Protein AF-A0A3D3RCK6-F1 (afdb_monomer_lite)

pLDDT: mean 90.19, std 11.93, range [51.12, 98.75]

Organism: NCBI:txid122

Secondary structure (DSSP, 8-state):
-EEEEEES-EEEE----TT--S--EEEEEEESSS-EEEEEES-EEEESS-EEEEEEEEEEE--SS-EEEEEES-EES-SS-S--EEEEEEEEE-S-S-EEEEEES-EE-SSSEEEEEEE-TT-EEEEEEES-EEPP-TT--EEEEEEE-STT-EEEEEEES-B--S-EEEEE-TT-EEEETTGGGTTGGGTT--EEEESSEEE--

Radius of gyration: 16.05 Å; chains: 1; bounding box: 37×34×50 Å

Sequence (205 aa):
MAQTTITDNIILNDDDSIAGSAIFNGIHVSYLNGSANTTLSNNQIASNDHATNGRGIWLDYQTSGATTTTVNNNILSDYTDSNVFYYGLIAEINQGTNHDFFITSNRIGPNLFNVRVDVKNGAAANMRVTQNIFTDNAGTSGDLLIYSENAGSDLTMSIFGNTAHKPFDFTTNSGGIIRIQDLSDLSANNNGVTVNTTGNVVNAP

Structure (mmCIF, N/CA/C/O backbone):
data_AF-A0A3D3RCK6-F1
#
_entry.id   AF-A0A3D3RCK6-F1
#
loop_
_atom_site.group_PDB
_atom_site.id
_atom_site.type_symbol
_atom_site.label_atom_id
_atom_site.label_alt_id
_atom_site.label_comp_id
_atom_site.label_asym_id
_atom_site.label_entity_id
_atom_site.label_seq_id
_atom_site.pdbx_PDB_ins_code
_atom_site.Cartn_x
_atom_site.Cartn_y
_atom_site.Cartn_z
_atom_site.occupancy
_atom_site.B_iso_or_equiv
_atom_site.auth_seq_id
_atom_site.auth_comp_id
_atom_site.auth_asym_id
_atom_site.auth_atom_id
_atom_site.pdbx_PDB_model_num
ATOM 1 N N . MET A 1 1 ? -16.516 -16.841 5.127 1.00 81.69 1 MET A N 1
ATOM 2 C CA . MET A 1 1 ? -15.262 -16.077 5.002 1.00 81.69 1 MET A CA 1
ATOM 3 C C . MET A 1 1 ? -14.738 -16.332 3.606 1.00 81.69 1 MET A C 1
ATOM 5 O O . MET A 1 1 ? -14.590 -17.497 3.257 1.00 81.69 1 MET A O 1
ATOM 9 N N . ALA A 1 2 ? -14.601 -15.287 2.793 1.00 91.06 2 ALA A N 1
ATOM 10 C CA . ALA A 1 2 ? -14.108 -15.414 1.425 1.00 91.06 2 ALA A CA 1
ATOM 11 C C . ALA A 1 2 ? -12.592 -15.656 1.421 1.00 91.06 2 ALA A C 1
ATOM 13 O O . ALA A 1 2 ? -11.895 -15.244 2.349 1.00 91.06 2 ALA A O 1
ATOM 14 N N . GLN A 1 3 ? -12.092 -16.325 0.386 1.00 95.31 3 GLN A N 1
ATOM 15 C CA . GLN A 1 3 ? -10.665 -16.546 0.195 1.00 95.31 3 GLN A CA 1
ATOM 16 C C . GLN A 1 3 ? -10.296 -16.241 -1.253 1.00 95.31 3 GLN A C 1
ATOM 18 O O . GLN A 1 3 ? -10.875 -16.816 -2.172 1.00 95.31 3 GLN A O 1
ATOM 23 N N . THR A 1 4 ? -9.320 -15.357 -1.428 1.00 95.38 4 THR A N 1
ATOM 24 C CA . THR A 1 4 ? -8.780 -14.957 -2.726 1.00 95.38 4 THR A CA 1
ATOM 25 C C . THR A 1 4 ? -7.291 -15.269 -2.745 1.00 95.38 4 THR A C 1
ATOM 27 O O . THR A 1 4 ? -6.548 -14.831 -1.866 1.00 95.38 4 THR A O 1
ATOM 30 N N . THR A 1 5 ? -6.837 -16.021 -3.743 1.00 97.31 5 THR A N 1
ATOM 31 C CA . THR A 1 5 ? -5.422 -16.360 -3.917 1.00 97.31 5 THR A CA 1
ATOM 32 C C . THR A 1 5 ? -5.045 -16.179 -5.379 1.00 97.31 5 THR A C 1
ATOM 34 O O . THR A 1 5 ? -5.658 -16.791 -6.249 1.00 97.31 5 THR A O 1
ATOM 37 N N . ILE A 1 6 ? -4.057 -15.323 -5.638 1.00 96.69 6 ILE A N 1
ATOM 38 C CA . ILE A 1 6 ? -3.507 -15.070 -6.972 1.00 96.69 6 ILE A CA 1
ATOM 39 C C . ILE A 1 6 ? -1.996 -15.222 -6.855 1.00 96.69 6 ILE A C 1
ATOM 41 O O . ILE A 1 6 ? -1.341 -14.399 -6.204 1.00 96.69 6 ILE A O 1
ATOM 45 N N . THR A 1 7 ? -1.449 -16.293 -7.430 1.00 97.00 7 THR A N 1
ATOM 46 C CA . THR A 1 7 ? -0.016 -16.578 -7.337 1.00 97.00 7 THR A CA 1
ATOM 47 C C . THR A 1 7 ? 0.598 -17.030 -8.644 1.00 97.00 7 THR A C 1
ATOM 49 O O . THR A 1 7 ? -0.078 -17.644 -9.468 1.00 97.00 7 THR A O 1
ATOM 52 N N . ASP A 1 8 ? 1.886 -16.725 -8.800 1.00 95.56 8 ASP A N 1
ATOM 53 C CA . ASP A 1 8 ? 2.738 -17.231 -9.881 1.00 95.56 8 ASP A CA 1
ATOM 54 C C . ASP A 1 8 ? 2.263 -16.816 -11.289 1.00 95.56 8 ASP A C 1
ATOM 56 O O . ASP A 1 8 ? 2.425 -17.553 -12.262 1.00 95.56 8 ASP A O 1
ATOM 60 N N . ASN A 1 9 ? 1.669 -15.621 -11.405 1.00 93.62 9 ASN A N 1
ATOM 61 C CA . ASN A 1 9 ? 1.201 -15.068 -12.678 1.00 93.62 9 ASN A CA 1
ATOM 62 C C . ASN A 1 9 ? 2.170 -14.035 -13.253 1.00 93.62 9 ASN A C 1
ATOM 64 O O . ASN A 1 9 ? 2.850 -13.319 -12.519 1.00 93.62 9 ASN A O 1
ATOM 68 N N . ILE A 1 10 ? 2.135 -13.889 -14.577 1.00 90.06 10 ILE A N 1
ATOM 69 C CA . ILE A 1 10 ? 2.674 -12.734 -15.295 1.00 90.06 10 ILE A CA 1
ATOM 70 C C . ILE A 1 10 ? 1.478 -11.982 -15.889 1.00 90.06 10 ILE A C 1
ATOM 72 O O . ILE A 1 10 ? 0.745 -12.533 -16.708 1.00 90.06 10 ILE A O 1
ATOM 76 N N . ILE A 1 11 ? 1.257 -10.747 -15.443 1.00 87.88 11 ILE A N 1
ATOM 77 C CA . ILE A 1 11 ? 0.160 -9.872 -15.863 1.00 87.88 11 ILE A CA 1
ATOM 78 C C . ILE A 1 11 ? 0.790 -8.671 -16.560 1.00 87.88 11 ILE A C 1
ATOM 80 O O . ILE A 1 11 ? 1.450 -7.856 -15.915 1.00 87.88 11 ILE A O 1
ATOM 84 N N . LEU A 1 12 ? 0.604 -8.586 -17.875 1.00 82.38 12 LEU A N 1
ATOM 85 C CA . LEU A 1 12 ? 1.181 -7.536 -18.707 1.00 82.38 12 LEU A CA 1
ATOM 86 C C . LEU A 1 12 ? 0.067 -6.709 -19.329 1.00 82.38 12 LEU A C 1
ATOM 88 O O . LEU A 1 12 ? -0.848 -7.262 -19.939 1.00 82.38 12 LEU A O 1
ATOM 92 N N . ASN A 1 13 ? 0.173 -5.395 -19.183 1.00 74.25 13 ASN A N 1
ATOM 93 C CA . ASN A 1 13 ? -0.470 -4.473 -20.101 1.00 74.25 13 ASN A CA 1
ATOM 94 C C . ASN A 1 13 ? 0.507 -4.209 -21.245 1.00 74.25 13 ASN A C 1
ATOM 96 O O . ASN A 1 13 ? 1.564 -3.629 -21.002 1.00 74.25 13 ASN A O 1
ATOM 100 N N . ASP A 1 14 ? 0.158 -4.710 -22.428 1.00 66.56 14 ASP A N 1
ATOM 101 C CA . ASP A 1 14 ? 0.911 -4.590 -23.678 1.00 66.56 14 ASP A CA 1
ATOM 102 C C . ASP A 1 14 ? 0.033 -3.860 -24.697 1.00 66.56 14 ASP A C 1
ATOM 104 O O . ASP A 1 14 ? -0.644 -4.483 -25.516 1.00 66.56 14 ASP A O 1
ATOM 108 N N . ASP A 1 15 ? -0.074 -2.540 -24.539 1.00 60.62 15 ASP A N 1
ATOM 109 C CA . ASP A 1 15 ? -0.787 -1.682 -25.483 1.00 60.62 15 ASP A CA 1
ATOM 110 C C . ASP A 1 15 ? 0.262 -0.885 -26.271 1.00 60.62 15 ASP A C 1
ATOM 112 O O . ASP A 1 15 ? 0.904 0.015 -25.740 1.00 60.62 15 ASP A O 1
ATOM 116 N N . ASP A 1 16 ? 0.440 -1.208 -27.556 1.00 55.56 16 ASP A N 1
ATOM 117 C CA . ASP A 1 16 ? 1.376 -0.554 -28.496 1.00 55.56 16 ASP A CA 1
ATOM 118 C C . ASP A 1 16 ? 1.052 0.944 -28.757 1.00 55.56 16 ASP A C 1
ATOM 120 O O . ASP A 1 16 ? 1.592 1.591 -29.665 1.00 55.56 16 ASP A O 1
ATOM 124 N N . SER A 1 17 ? 0.115 1.520 -28.003 1.00 53.84 17 SER A N 1
ATOM 125 C CA . SER A 1 17 ? -0.367 2.885 -28.138 1.00 53.84 17 SER A CA 1
ATOM 126 C C . SER A 1 17 ? 0.511 3.878 -27.371 1.00 53.84 17 SER A C 1
ATOM 128 O O . SER A 1 17 ? 0.380 4.076 -26.171 1.00 53.84 17 SER A O 1
ATOM 130 N N . ILE A 1 18 ? 1.295 4.664 -28.114 1.00 51.12 18 ILE A N 1
ATOM 131 C CA . ILE A 1 18 ? 2.079 5.824 -27.627 1.00 51.12 18 ILE A CA 1
ATOM 132 C C . ILE A 1 18 ? 1.206 6.851 -26.856 1.00 51.12 18 ILE A C 1
ATOM 134 O O . ILE A 1 18 ? 1.721 7.722 -26.153 1.00 51.12 18 ILE A O 1
ATOM 138 N N . ALA A 1 19 ? -0.124 6.781 -26.992 1.00 54.59 19 ALA A N 1
ATOM 139 C CA . ALA A 1 19 ? -1.062 7.685 -26.333 1.00 54.59 19 ALA A CA 1
ATOM 140 C C . ALA A 1 19 ? -1.380 7.321 -24.868 1.00 54.59 19 ALA A C 1
ATOM 142 O O . ALA A 1 19 ? -2.018 8.138 -24.203 1.00 54.59 19 ALA A O 1
ATOM 143 N N . GLY A 1 20 ? -0.932 6.164 -24.362 1.00 55.47 20 GLY A N 1
ATOM 144 C CA . GLY A 1 20 ? -1.250 5.698 -23.013 1.00 55.47 20 GLY A CA 1
ATOM 145 C C . GLY A 1 20 ? -2.674 5.150 -22.901 1.00 55.47 20 GLY A C 1
ATOM 146 O O . GLY A 1 20 ? -3.655 5.834 -23.209 1.00 55.47 20 GLY A O 1
ATOM 147 N N . SER A 1 21 ? -2.826 3.918 -22.428 1.00 55.81 21 SER A N 1
ATOM 148 C CA . SER A 1 21 ? -4.119 3.374 -22.012 1.00 55.81 21 SER A CA 1
ATOM 149 C C . SER A 1 21 ? -4.623 4.118 -20.767 1.00 55.81 21 SER A C 1
ATOM 151 O O . SER A 1 21 ? -3.940 4.270 -19.753 1.00 55.81 21 SER A O 1
ATOM 153 N N . ALA A 1 22 ? -5.853 4.638 -20.846 1.00 59.16 22 ALA A N 1
ATOM 154 C CA . ALA A 1 22 ? -6.350 5.647 -19.909 1.00 59.16 22 ALA A CA 1
ATOM 155 C C . ALA A 1 22 ? -6.368 5.196 -18.434 1.00 59.16 22 ALA A C 1
ATOM 157 O O . ALA A 1 22 ? -6.207 6.046 -17.556 1.00 59.16 22 ALA A O 1
ATOM 158 N N . ILE A 1 23 ? -6.571 3.898 -18.149 1.00 70.75 23 ILE A N 1
ATOM 159 C CA . ILE A 1 23 ? -6.558 3.295 -16.802 1.00 70.75 23 ILE A CA 1
ATOM 160 C C . ILE A 1 23 ? -6.292 1.777 -16.922 1.00 70.75 23 ILE A C 1
ATOM 162 O O . ILE A 1 23 ? -7.178 1.043 -17.355 1.00 70.75 23 ILE A O 1
ATOM 166 N N . PHE A 1 24 ? -5.130 1.286 -16.476 1.00 79.31 24 PHE A N 1
ATOM 167 C CA . PHE A 1 24 ? -4.854 -0.153 -16.312 1.00 79.31 24 PHE A CA 1
ATOM 168 C C . PHE A 1 24 ? -4.758 -0.519 -14.826 1.00 79.31 24 PHE A C 1
ATOM 170 O O . PHE A 1 24 ? -4.024 0.123 -14.080 1.00 79.31 24 PHE A O 1
ATOM 177 N N . ASN A 1 25 ? -5.493 -1.546 -14.389 1.00 84.00 25 ASN A N 1
ATOM 178 C CA . ASN A 1 25 ? -5.378 -2.106 -13.041 1.00 84.00 25 ASN A CA 1
ATOM 179 C C . ASN A 1 25 ? -4.975 -3.580 -13.154 1.00 84.00 25 ASN A C 1
ATOM 181 O O . ASN A 1 25 ? -5.789 -4.385 -13.604 1.00 84.00 25 ASN A O 1
ATOM 185 N N . GLY A 1 26 ? -3.753 -3.933 -12.746 1.00 88.56 26 GLY A N 1
ATOM 186 C CA . GLY A 1 26 ? -3.238 -5.298 -12.895 1.00 88.56 26 GLY A CA 1
ATOM 187 C C . GLY A 1 26 ? -4.042 -6.321 -12.094 1.00 88.56 26 GLY A C 1
ATOM 188 O O . GLY A 1 26 ? -4.569 -7.283 -12.648 1.00 88.56 26 GLY A O 1
ATOM 189 N N . ILE A 1 27 ? -4.190 -6.087 -10.790 1.00 93.69 27 ILE A N 1
ATOM 190 C CA . ILE A 1 27 ? -5.090 -6.849 -9.918 1.00 93.69 27 ILE A CA 1
ATOM 191 C C . ILE A 1 27 ? -5.971 -5.874 -9.144 1.00 93.69 27 ILE A C 1
ATOM 193 O O . ILE A 1 27 ? -5.460 -4.992 -8.461 1.00 93.69 27 ILE A O 1
ATOM 197 N N . HIS A 1 28 ? -7.287 -6.079 -9.188 1.00 95.12 28 HIS A N 1
ATOM 198 C CA . HIS A 1 28 ? -8.245 -5.364 -8.347 1.00 95.12 28 HIS A CA 1
ATOM 199 C C . HIS A 1 28 ? -9.002 -6.354 -7.454 1.00 95.12 28 HIS A C 1
ATOM 201 O O . HIS A 1 28 ? -9.698 -7.240 -7.950 1.00 95.12 28 HIS A O 1
ATOM 207 N N . VAL A 1 29 ? -8.864 -6.199 -6.136 1.00 94.88 29 VAL A N 1
ATOM 208 C CA . VAL A 1 29 ? -9.610 -6.964 -5.130 1.00 94.88 29 VAL A CA 1
ATOM 209 C C . VAL A 1 29 ? -10.535 -6.010 -4.388 1.00 94.88 29 VAL A C 1
ATOM 211 O O . VAL A 1 29 ? -10.064 -5.081 -3.736 1.00 94.88 29 VAL A O 1
ATOM 214 N N . SER A 1 30 ? -11.840 -6.271 -4.457 1.00 95.38 30 SER A N 1
ATOM 215 C CA . SER A 1 30 ? -12.859 -5.473 -3.775 1.00 95.38 30 SER A CA 1
ATOM 216 C C . SER A 1 30 ? -13.705 -6.341 -2.848 1.00 95.38 30 SER A C 1
ATOM 218 O O . SER A 1 30 ? -14.170 -7.417 -3.237 1.00 95.38 30 SER A O 1
ATOM 220 N N . TYR A 1 31 ? -13.913 -5.864 -1.620 1.00 93.50 31 TYR A N 1
ATOM 221 C CA . TYR A 1 31 ? -14.797 -6.500 -0.644 1.00 93.50 31 TYR A CA 1
ATOM 222 C C . TYR A 1 31 ? -15.875 -5.523 -0.188 1.00 93.50 31 TYR A C 1
ATOM 224 O O . TYR A 1 31 ? -15.594 -4.555 0.514 1.00 93.50 31 TYR A O 1
ATOM 232 N N . LEU A 1 32 ? -17.124 -5.827 -0.548 1.00 92.50 32 LEU A N 1
ATOM 233 C CA . LEU A 1 32 ? -18.299 -5.011 -0.216 1.00 92.50 32 LEU A CA 1
ATOM 234 C C . LEU A 1 32 ? -19.030 -5.489 1.048 1.00 92.50 32 LEU A C 1
ATOM 236 O O . LEU A 1 32 ? -19.864 -4.775 1.595 1.00 92.50 32 LEU A O 1
ATOM 240 N N . ASN A 1 33 ? -18.781 -6.725 1.495 1.00 89.19 33 ASN A N 1
ATOM 241 C CA . ASN A 1 33 ? -19.323 -7.267 2.739 1.00 89.19 33 ASN A CA 1
ATOM 242 C C . ASN A 1 33 ? -18.526 -8.486 3.233 1.00 89.19 33 ASN A C 1
ATOM 244 O O . ASN A 1 33 ? -17.766 -9.108 2.491 1.00 89.19 33 ASN A O 1
ATOM 248 N N . GLY A 1 34 ? -18.747 -8.841 4.502 1.00 92.38 34 GLY A N 1
ATOM 249 C CA . GLY A 1 34 ? -18.209 -10.053 5.113 1.00 92.38 34 GLY A CA 1
ATOM 250 C C . GLY A 1 34 ? -16.699 -10.026 5.370 1.00 92.38 34 GLY A C 1
ATOM 251 O O . GLY A 1 34 ? -16.001 -9.060 5.072 1.00 92.38 34 GLY A O 1
ATOM 252 N N . SER A 1 35 ? -16.211 -11.103 5.986 1.00 97.19 35 SER A N 1
ATOM 253 C CA . SER A 1 35 ? -14.787 -11.312 6.270 1.00 97.19 35 SER A CA 1
ATOM 254 C C . SER A 1 35 ? -14.086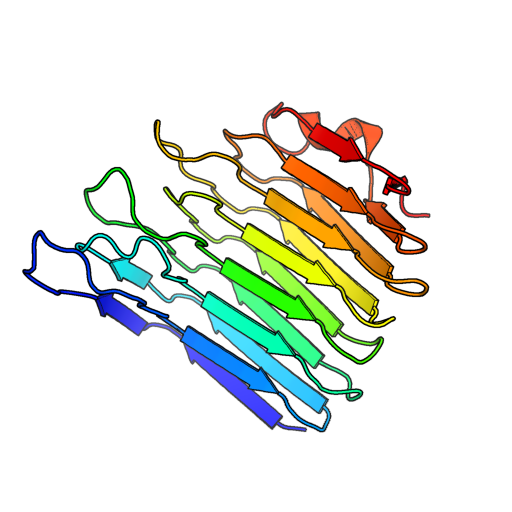 -12.033 5.122 1.00 97.19 35 SER A C 1
ATOM 256 O O . SER A 1 35 ? -14.673 -12.954 4.532 1.00 97.19 35 SER A O 1
ATOM 258 N N . ALA A 1 36 ? -12.823 -11.694 4.863 1.00 96.81 36 ALA A N 1
ATOM 259 C CA . ALA A 1 36 ? -12.070 -12.255 3.746 1.00 96.81 36 ALA A CA 1
ATOM 260 C C . ALA A 1 36 ? -10.558 -12.361 3.991 1.00 96.81 36 ALA A C 1
ATOM 262 O O . ALA A 1 36 ? -9.963 -11.510 4.644 1.00 96.81 36 ALA A O 1
ATOM 263 N N . ASN A 1 37 ? -9.934 -13.372 3.389 1.00 98.00 37 ASN A N 1
ATOM 264 C CA . ASN A 1 37 ? -8.482 -13.514 3.337 1.00 98.00 37 ASN A CA 1
ATOM 265 C C . ASN A 1 37 ? -7.994 -13.390 1.892 1.00 98.00 37 ASN A C 1
ATOM 267 O O . ASN A 1 37 ? -8.494 -14.088 1.009 1.00 98.00 37 ASN A O 1
ATOM 271 N N . THR A 1 38 ? -6.994 -12.544 1.664 1.00 98.38 38 THR A N 1
ATOM 272 C CA . THR A 1 38 ? -6.386 -12.310 0.351 1.00 98.38 38 THR A CA 1
ATOM 273 C C . THR A 1 38 ? -4.901 -12.647 0.390 1.00 98.38 38 THR A C 1
ATOM 275 O O . THR A 1 38 ? -4.170 -12.152 1.246 1.00 98.38 38 THR A O 1
ATOM 278 N N . THR A 1 39 ? -4.428 -13.430 -0.575 1.00 98.62 39 THR A N 1
ATOM 279 C CA . THR A 1 39 ? -2.999 -13.685 -0.792 1.00 98.62 39 THR A CA 1
ATOM 280 C C . THR A 1 39 ? -2.636 -13.390 -2.240 1.00 98.62 39 THR A C 1
ATOM 282 O O . THR A 1 39 ? -3.141 -14.039 -3.153 1.00 98.62 39 THR A O 1
ATOM 285 N N . LEU A 1 40 ? -1.751 -12.418 -2.437 1.00 98.50 40 LEU A N 1
ATOM 286 C CA . LEU A 1 40 ? -1.159 -12.060 -3.720 1.00 98.50 40 LEU A CA 1
ATOM 287 C C . LEU A 1 40 ? 0.343 -12.317 -3.610 1.00 98.50 40 LEU A C 1
ATOM 289 O O . LEU A 1 40 ? 1.038 -11.584 -2.901 1.00 98.50 40 LEU A O 1
ATOM 293 N N . SER A 1 41 ? 0.857 -13.362 -4.255 1.00 98.44 41 SER A N 1
ATOM 294 C CA . SER A 1 41 ? 2.285 -13.673 -4.138 1.00 98.44 41 SER A CA 1
ATOM 295 C C . SER A 1 41 ? 2.938 -14.214 -5.389 1.00 98.44 41 SER A C 1
ATOM 297 O O . SER A 1 41 ? 2.311 -14.947 -6.139 1.00 98.44 41 SER A O 1
ATOM 299 N N . ASN A 1 42 ? 4.225 -13.919 -5.572 1.00 97.50 42 ASN A N 1
ATOM 300 C CA . ASN A 1 42 ? 5.010 -14.378 -6.724 1.00 97.50 42 ASN A CA 1
ATOM 301 C C . ASN A 1 42 ? 4.437 -13.939 -8.080 1.00 97.50 42 ASN A C 1
ATOM 303 O O . ASN A 1 42 ? 4.659 -14.610 -9.083 1.00 97.50 42 ASN A O 1
ATOM 307 N N . ASN A 1 43 ? 3.675 -12.846 -8.132 1.00 95.50 43 ASN A N 1
ATOM 308 C CA . ASN A 1 43 ? 3.192 -12.314 -9.401 1.00 95.50 43 ASN A CA 1
ATOM 309 C C . ASN A 1 43 ? 4.177 -11.284 -9.953 1.00 95.50 43 ASN A C 1
ATOM 311 O O . ASN A 1 43 ? 4.761 -10.501 -9.202 1.00 95.50 43 ASN A O 1
ATOM 315 N N . GLN A 1 44 ? 4.299 -11.238 -11.272 1.00 93.06 44 GLN A N 1
ATOM 316 C CA . GLN A 1 44 ? 4.910 -10.134 -11.995 1.00 93.06 44 GLN A CA 1
ATOM 317 C C . GLN A 1 44 ? 3.799 -9.341 -12.675 1.00 93.06 44 GLN A C 1
ATOM 319 O O . GLN A 1 44 ? 3.095 -9.870 -13.530 1.00 93.06 44 GLN A O 1
ATOM 324 N N . ILE A 1 45 ? 3.637 -8.084 -12.285 1.00 89.94 45 ILE A N 1
ATOM 325 C CA . ILE A 1 45 ? 2.663 -7.159 -12.854 1.00 89.94 45 ILE A CA 1
ATOM 326 C C . ILE A 1 45 ? 3.447 -6.014 -13.468 1.00 89.94 45 ILE A C 1
ATOM 328 O O . ILE A 1 45 ? 4.140 -5.286 -12.754 1.00 89.94 45 ILE A O 1
ATOM 332 N N . ALA A 1 46 ? 3.337 -5.879 -14.783 1.00 83.25 46 ALA A N 1
ATOM 333 C CA . ALA A 1 46 ? 4.045 -4.855 -15.524 1.00 83.25 46 ALA A CA 1
ATOM 334 C C . ALA A 1 46 ? 3.161 -4.203 -16.582 1.00 83.25 46 ALA A C 1
ATOM 336 O O . ALA A 1 46 ? 2.185 -4.782 -17.057 1.00 83.25 46 ALA A O 1
ATOM 337 N N . SER A 1 47 ? 3.528 -2.981 -16.934 1.00 75.12 47 SER A N 1
ATOM 338 C CA . SER A 1 47 ? 3.017 -2.256 -18.091 1.00 75.12 47 SER A CA 1
ATOM 339 C C . SER A 1 47 ? 4.233 -1.851 -18.911 1.00 75.12 47 SER A C 1
ATOM 341 O O . SER A 1 47 ? 5.221 -1.430 -18.315 1.00 75.12 47 SER A O 1
ATOM 343 N N . ASN A 1 48 ? 4.187 -2.019 -20.230 1.00 67.12 48 ASN A N 1
ATOM 344 C CA . ASN A 1 48 ? 5.129 -1.378 -21.162 1.00 67.12 48 ASN A CA 1
ATOM 345 C C . ASN A 1 48 ? 4.504 -0.139 -21.843 1.00 67.12 48 ASN A C 1
ATOM 347 O O . ASN A 1 48 ? 5.132 0.485 -22.693 1.00 67.12 48 ASN A O 1
ATOM 351 N N . ASP A 1 49 ? 3.267 0.185 -21.461 1.00 62.69 49 ASP A N 1
ATOM 352 C CA . ASP A 1 49 ? 2.494 1.345 -21.880 1.00 62.69 49 ASP A CA 1
ATOM 353 C C . ASP A 1 49 ? 2.350 2.342 -20.714 1.00 62.69 49 ASP A C 1
ATOM 355 O O . ASP A 1 49 ? 2.322 1.949 -19.539 1.00 62.69 49 ASP A O 1
ATOM 359 N N . HIS A 1 50 ? 2.221 3.632 -21.031 1.00 67.06 50 HIS A N 1
ATOM 360 C CA . HIS A 1 50 ? 2.031 4.723 -20.077 1.00 67.06 50 HIS A CA 1
ATOM 361 C C . HIS A 1 50 ? 0.675 4.617 -19.358 1.00 67.06 50 HIS A C 1
ATOM 363 O O . HIS A 1 50 ? -0.277 5.339 -19.674 1.00 67.06 50 HIS A O 1
ATOM 369 N N . ALA A 1 51 ? 0.588 3.799 -18.307 1.00 66.81 51 ALA A N 1
ATOM 370 C CA . ALA A 1 51 ? -0.588 3.729 -17.444 1.00 66.81 51 ALA A CA 1
ATOM 371 C C . ALA A 1 51 ? -0.591 4.899 -16.441 1.00 66.81 51 ALA A C 1
ATOM 373 O O . ALA A 1 51 ? -0.493 4.726 -15.223 1.00 66.81 51 ALA A O 1
ATOM 374 N N . THR A 1 52 ? -0.728 6.124 -16.957 1.00 67.50 52 THR A N 1
ATOM 375 C CA . THR A 1 52 ? -0.614 7.381 -16.191 1.00 67.50 52 THR A CA 1
ATOM 376 C C . THR A 1 52 ? -1.612 7.495 -15.041 1.00 67.50 52 THR A C 1
ATOM 378 O O . THR A 1 52 ? -1.341 8.227 -14.102 1.00 67.50 52 THR A O 1
ATOM 381 N N . ASN A 1 53 ? -2.726 6.754 -15.069 1.00 77.38 53 ASN A N 1
ATOM 382 C CA . ASN A 1 53 ? -3.674 6.620 -13.949 1.00 77.38 53 ASN A CA 1
ATOM 383 C C . ASN A 1 53 ? -3.828 5.168 -13.455 1.00 77.38 53 ASN A C 1
ATOM 385 O O . ASN A 1 53 ? -4.790 4.842 -12.747 1.00 77.38 53 ASN A O 1
ATOM 389 N N . GLY A 1 54 ? -2.926 4.284 -13.879 1.00 82.62 54 GLY A N 1
ATOM 390 C CA . GLY A 1 54 ? -2.977 2.857 -13.603 1.00 82.62 54 GLY A CA 1
ATOM 391 C C . GLY A 1 54 ? -2.488 2.475 -12.210 1.00 82.62 54 GLY A C 1
ATOM 392 O O . GLY A 1 54 ? -1.810 3.249 -11.526 1.00 82.62 54 GLY A O 1
ATOM 393 N N . ARG A 1 55 ? -2.842 1.252 -11.806 1.00 89.75 55 ARG A N 1
ATOM 394 C CA . ARG A 1 55 ? -2.459 0.615 -10.543 1.00 89.75 55 ARG A CA 1
ATOM 395 C C . ARG A 1 55 ? -1.910 -0.784 -10.812 1.00 89.75 55 ARG A C 1
ATOM 397 O O . ARG A 1 55 ? -2.562 -1.568 -11.497 1.00 89.75 55 ARG A O 1
ATOM 404 N N . GLY A 1 56 ? -0.772 -1.144 -10.226 1.00 91.38 56 GLY A N 1
ATOM 405 C CA . GLY A 1 56 ? -0.318 -2.539 -10.263 1.00 91.38 56 GLY A CA 1
ATOM 406 C C . GLY A 1 56 ? -1.287 -3.435 -9.482 1.00 91.38 56 GLY A C 1
ATOM 407 O O . GLY A 1 56 ? -1.891 -4.358 -10.029 1.00 91.38 56 GLY A O 1
ATOM 408 N N . ILE A 1 57 ? -1.499 -3.098 -8.209 1.00 95.50 57 ILE A N 1
ATOM 409 C CA . ILE A 1 57 ? -2.491 -3.728 -7.329 1.00 95.50 57 ILE A CA 1
ATOM 410 C C . ILE A 1 57 ? -3.408 -2.659 -6.731 1.00 95.50 57 ILE A C 1
ATOM 412 O O . ILE A 1 57 ? -2.932 -1.653 -6.209 1.00 95.50 57 ILE A O 1
ATOM 416 N N . TRP A 1 58 ? -4.716 -2.912 -6.744 1.00 96.44 58 TRP A N 1
ATOM 417 C CA . TRP A 1 58 ? -5.737 -2.115 -6.070 1.00 96.44 58 TRP A CA 1
ATOM 418 C C . TRP A 1 58 ? -6.537 -2.979 -5.091 1.00 96.44 58 TRP A C 1
ATOM 420 O O . TRP A 1 58 ? -7.150 -3.974 -5.480 1.00 96.44 58 TRP A O 1
ATOM 430 N N . LEU A 1 59 ? -6.523 -2.597 -3.817 1.00 97.25 59 LEU A N 1
ATOM 431 C CA . LEU A 1 59 ? -7.321 -3.193 -2.749 1.00 97.25 59 LEU A CA 1
ATOM 432 C C . LEU A 1 59 ? -8.386 -2.169 -2.318 1.00 97.25 59 LEU A C 1
ATOM 434 O O . LEU A 1 59 ? -8.018 -1.135 -1.772 1.00 97.25 59 LEU A O 1
ATOM 438 N N . ASP A 1 60 ? -9.673 -2.432 -2.567 1.00 96.38 60 ASP A N 1
ATOM 439 C CA . ASP A 1 60 ? -10.798 -1.532 -2.230 1.00 96.38 60 ASP A CA 1
ATOM 440 C C . ASP A 1 60 ? -11.745 -2.182 -1.212 1.00 96.38 60 ASP A C 1
ATOM 442 O O . ASP A 1 60 ? -12.531 -3.083 -1.533 1.00 96.38 60 ASP A O 1
ATOM 446 N N . TYR A 1 61 ? -11.623 -1.786 0.057 1.00 96.12 61 TYR A N 1
ATOM 447 C CA . TYR A 1 61 ? -12.303 -2.434 1.178 1.00 96.12 61 TYR A CA 1
ATOM 448 C C . TYR A 1 61 ? -13.441 -1.553 1.695 1.00 96.12 61 TYR A C 1
ATOM 450 O O . TYR A 1 61 ? -13.233 -0.552 2.382 1.00 96.12 61 TYR A O 1
ATOM 458 N N . GLN A 1 62 ? -14.668 -1.981 1.397 1.00 95.25 62 GLN A N 1
ATOM 459 C CA . GLN A 1 62 ? -15.932 -1.359 1.804 1.00 95.25 62 GLN A CA 1
ATOM 460 C C . GLN A 1 62 ? -16.725 -2.299 2.726 1.00 95.25 62 GLN A C 1
ATOM 462 O O . GLN A 1 62 ? -17.945 -2.408 2.635 1.00 95.25 62 GLN A O 1
ATOM 467 N N . THR A 1 63 ? -16.028 -3.041 3.588 1.00 94.75 63 THR A N 1
ATOM 468 C CA . THR A 1 63 ? -16.619 -4.073 4.447 1.00 94.75 63 THR A CA 1
ATOM 469 C C . THR A 1 63 ? -16.329 -3.803 5.917 1.00 94.75 63 THR A C 1
ATOM 471 O O . THR A 1 63 ? -15.247 -3.360 6.274 1.00 94.75 63 THR A O 1
ATOM 474 N N . SER A 1 64 ? -17.281 -4.116 6.798 1.00 95.31 64 SER A N 1
ATOM 475 C CA . SER A 1 64 ? -17.059 -4.142 8.252 1.00 95.31 64 SER A CA 1
ATOM 476 C C . SER A 1 64 ? -16.530 -5.484 8.767 1.00 95.31 64 SER A C 1
ATOM 478 O O . SER A 1 64 ? -16.211 -5.608 9.951 1.00 95.31 64 SER A O 1
ATOM 480 N N . GLY A 1 65 ? -16.475 -6.505 7.908 1.00 96.19 65 GLY A N 1
ATOM 481 C CA . GLY A 1 65 ? -15.924 -7.805 8.263 1.00 96.19 65 GLY A CA 1
ATOM 482 C C . GLY A 1 65 ? -14.403 -7.768 8.376 1.00 96.19 65 GLY A C 1
ATOM 483 O O . GLY A 1 65 ? -13.735 -6.963 7.734 1.00 96.19 65 GLY A O 1
ATOM 484 N N . ALA A 1 66 ? -13.858 -8.671 9.190 1.00 97.12 66 ALA A N 1
ATOM 485 C CA . ALA A 1 66 ? -12.417 -8.784 9.371 1.00 97.12 66 ALA A CA 1
ATOM 486 C C . ALA A 1 66 ? -11.726 -9.230 8.075 1.00 97.12 66 ALA A C 1
ATOM 488 O O . ALA A 1 66 ? -12.172 -10.199 7.451 1.00 97.12 66 ALA A O 1
ATOM 489 N N . THR A 1 67 ? -10.630 -8.575 7.694 1.00 98.12 67 THR A N 1
ATOM 490 C CA . THR A 1 67 ? -9.850 -8.976 6.520 1.00 98.12 67 THR A CA 1
ATOM 491 C C . THR A 1 67 ? -8.374 -9.128 6.823 1.00 98.12 67 THR A C 1
ATOM 493 O O . THR A 1 67 ? -7.790 -8.267 7.474 1.00 98.12 67 THR A O 1
ATOM 496 N N . THR A 1 68 ? -7.746 -10.138 6.233 1.00 98.50 68 THR A N 1
ATOM 497 C CA . THR A 1 68 ? -6.289 -10.280 6.237 1.00 98.50 68 THR A CA 1
ATOM 498 C C . THR A 1 68 ? -5.771 -10.326 4.810 1.00 98.50 68 THR A C 1
ATOM 500 O O . THR A 1 68 ? -6.235 -11.124 3.998 1.00 98.50 68 THR A O 1
ATOM 503 N N . THR A 1 69 ? -4.795 -9.479 4.498 1.00 98.56 69 THR A N 1
ATOM 504 C CA . THR A 1 69 ? -4.222 -9.357 3.157 1.00 98.56 69 THR A CA 1
ATOM 505 C C . THR A 1 69 ? -2.722 -9.528 3.202 1.00 98.56 69 THR A C 1
ATOM 507 O O . THR A 1 69 ? -2.030 -8.785 3.890 1.00 98.56 69 THR A O 1
ATOM 510 N N . THR A 1 70 ? -2.205 -10.468 2.425 1.00 98.75 70 THR A N 1
ATOM 511 C CA . THR A 1 70 ? -0.770 -10.665 2.242 1.00 98.75 70 THR A CA 1
ATOM 512 C C . THR A 1 70 ? -0.408 -10.384 0.794 1.00 98.75 70 THR A C 1
ATOM 514 O O . THR A 1 70 ? -0.901 -11.056 -0.109 1.00 98.75 70 THR A O 1
ATOM 517 N N . VAL A 1 71 ? 0.468 -9.407 0.583 1.00 98.69 71 VAL A N 1
ATOM 518 C CA . VAL A 1 71 ? 1.094 -9.092 -0.700 1.00 98.69 71 VAL A CA 1
ATOM 519 C C . VAL A 1 71 ? 2.582 -9.361 -0.547 1.00 98.69 71 VAL A C 1
ATOM 521 O O . VAL A 1 71 ? 3.290 -8.580 0.091 1.00 98.69 71 VAL A O 1
ATOM 524 N N . ASN A 1 72 ? 3.049 -10.493 -1.071 1.00 98.50 72 ASN A N 1
ATOM 525 C CA . ASN A 1 72 ? 4.405 -10.963 -0.813 1.00 98.50 72 ASN A CA 1
ATOM 526 C C . ASN A 1 72 ? 5.151 -11.431 -2.061 1.00 98.50 72 ASN A C 1
ATOM 528 O O . ASN A 1 72 ? 4.622 -12.226 -2.827 1.00 98.50 72 ASN A O 1
ATOM 532 N N . ASN A 1 73 ? 6.416 -11.036 -2.204 1.00 98.00 73 ASN A N 1
ATOM 533 C CA . ASN A 1 73 ? 7.286 -11.509 -3.285 1.00 98.00 73 ASN A CA 1
ATOM 534 C C . ASN A 1 73 ? 6.732 -11.236 -4.697 1.00 98.00 73 ASN A C 1
ATOM 536 O O . ASN A 1 73 ? 6.896 -12.047 -5.602 1.00 98.00 73 ASN A O 1
ATOM 540 N N . ASN A 1 74 ? 6.036 -10.115 -4.888 1.00 97.00 74 ASN A N 1
ATOM 541 C CA . ASN A 1 74 ? 5.590 -9.672 -6.208 1.00 97.00 74 ASN A CA 1
ATOM 542 C C . ASN A 1 74 ? 6.588 -8.682 -6.818 1.00 97.00 74 ASN A C 1
ATOM 544 O O . ASN A 1 74 ? 7.308 -7.983 -6.102 1.00 97.00 74 ASN A O 1
ATOM 548 N N . ILE A 1 75 ? 6.577 -8.589 -8.143 1.00 93.44 75 ILE A N 1
ATOM 549 C CA . ILE A 1 75 ? 7.254 -7.550 -8.918 1.00 93.44 75 ILE A CA 1
ATOM 550 C C . ILE A 1 75 ? 6.166 -6.648 -9.504 1.00 93.44 75 ILE A C 1
ATOM 552 O O . ILE A 1 75 ? 5.354 -7.117 -10.294 1.00 93.44 75 ILE A O 1
ATOM 556 N N . LEU A 1 76 ? 6.129 -5.383 -9.088 1.00 91.31 76 LEU A N 1
ATOM 557 C CA . LEU A 1 76 ? 5.147 -4.375 -9.499 1.00 91.31 76 LEU A CA 1
ATOM 558 C C . LEU A 1 76 ? 5.895 -3.234 -10.191 1.00 91.31 76 LEU A C 1
ATOM 560 O O . LEU A 1 76 ? 6.228 -2.230 -9.555 1.00 91.31 76 LEU A O 1
ATOM 564 N N . SER A 1 77 ? 6.261 -3.436 -11.452 1.00 77.88 77 SER A N 1
ATOM 565 C CA . SER A 1 77 ? 7.251 -2.597 -12.133 1.00 77.88 77 SER A CA 1
ATOM 566 C C . SER A 1 77 ? 7.056 -2.557 -13.637 1.00 77.88 77 SER A C 1
ATOM 568 O O . SER A 1 77 ? 6.460 -3.457 -14.211 1.00 77.88 77 SER A O 1
ATOM 570 N N . ASP A 1 78 ? 7.683 -1.586 -14.289 1.00 65.44 78 ASP A N 1
ATOM 571 C CA . ASP A 1 78 ? 7.968 -1.661 -15.724 1.00 65.44 78 ASP A CA 1
ATOM 572 C C . ASP A 1 78 ? 9.185 -2.545 -15.962 1.00 65.44 78 ASP A C 1
ATOM 574 O O . ASP A 1 78 ? 10.015 -2.744 -15.067 1.00 65.44 78 ASP A O 1
ATOM 578 N N . TYR A 1 79 ? 9.321 -3.035 -17.185 1.00 54.00 79 TYR A N 1
ATOM 579 C CA . TYR A 1 79 ? 10.530 -3.686 -17.659 1.00 54.00 79 TYR A CA 1
ATOM 580 C C . TYR A 1 79 ? 11.521 -2.689 -18.300 1.00 54.00 79 TYR A C 1
ATOM 582 O O . TYR A 1 79 ? 12.698 -3.033 -18.424 1.00 54.00 79 TYR A O 1
ATOM 590 N N . THR A 1 80 ? 11.095 -1.468 -18.677 1.00 55.25 80 THR A N 1
ATOM 591 C CA . THR A 1 80 ? 11.909 -0.541 -19.493 1.00 55.25 80 THR A CA 1
ATOM 592 C C . THR A 1 80 ? 11.663 0.985 -19.380 1.00 55.25 80 THR A C 1
ATOM 594 O O . THR A 1 80 ? 12.552 1.710 -19.828 1.00 55.25 80 THR A O 1
ATOM 597 N N . ASP A 1 81 ? 10.561 1.512 -18.816 1.00 56.66 81 ASP A N 1
ATOM 598 C CA . ASP A 1 81 ? 10.228 2.964 -18.866 1.00 56.66 81 ASP A CA 1
ATOM 599 C C . ASP A 1 81 ? 10.274 3.732 -17.513 1.00 56.66 81 ASP A C 1
ATOM 601 O O . ASP A 1 81 ? 10.411 3.200 -16.408 1.00 56.66 81 ASP A O 1
ATOM 605 N N . SER A 1 82 ? 10.199 5.055 -17.641 1.00 53.47 82 SER A N 1
ATOM 606 C CA . SER A 1 82 ? 10.246 6.134 -16.668 1.00 53.47 82 SER A CA 1
ATOM 607 C C . SER A 1 82 ? 8.890 6.548 -16.061 1.00 53.47 82 SER A C 1
ATOM 609 O O . SER A 1 82 ? 8.897 7.263 -15.062 1.00 53.47 82 SER A O 1
ATOM 611 N N . ASN A 1 83 ? 7.735 6.115 -16.586 1.00 56.28 83 ASN A N 1
ATOM 612 C CA . ASN A 1 83 ? 6.413 6.445 -16.019 1.00 56.28 83 ASN A CA 1
ATOM 613 C C . ASN A 1 83 ? 5.414 5.294 -16.206 1.00 56.28 83 ASN A C 1
ATOM 615 O O . ASN A 1 83 ? 4.891 5.099 -17.297 1.00 56.28 83 ASN A O 1
ATOM 619 N N . VAL A 1 84 ? 5.130 4.555 -15.133 1.00 72.44 84 VAL A N 1
ATOM 620 C CA . VAL A 1 84 ? 4.691 3.154 -15.270 1.00 72.44 84 VAL A CA 1
ATOM 621 C C . VAL A 1 84 ? 3.314 2.907 -14.669 1.00 72.44 84 VAL A C 1
ATOM 623 O O . VAL A 1 84 ? 2.403 2.453 -15.346 1.00 72.44 84 VAL A O 1
ATOM 626 N N . PHE A 1 85 ? 3.128 3.253 -13.403 1.00 82.44 85 PHE A N 1
ATOM 627 C CA . PHE A 1 85 ? 1.822 3.323 -12.771 1.00 82.44 85 PHE A CA 1
ATOM 628 C C . PHE A 1 85 ? 1.732 4.628 -12.003 1.00 82.44 85 PHE A C 1
ATOM 630 O O . PHE A 1 85 ? 2.741 5.152 -11.514 1.00 82.44 85 PHE A O 1
ATOM 637 N N . TYR A 1 86 ? 0.508 5.112 -11.807 1.00 85.88 86 TYR A N 1
ATOM 638 C CA . TYR A 1 86 ? 0.297 6.120 -10.780 1.00 85.88 86 TYR A CA 1
ATOM 639 C C . TYR A 1 86 ? 0.616 5.504 -9.404 1.00 85.88 86 TYR A C 1
ATOM 641 O O . TYR A 1 86 ? 1.333 6.108 -8.606 1.00 85.88 86 TYR A O 1
ATOM 649 N N . TYR A 1 87 ? 0.145 4.274 -9.155 1.00 90.44 87 TYR A N 1
ATOM 650 C CA . TYR A 1 87 ? 0.440 3.516 -7.935 1.00 90.44 87 TYR A CA 1
ATOM 651 C C . TYR A 1 87 ? 0.926 2.101 -8.244 1.00 90.44 87 TYR A C 1
ATOM 653 O O . TYR A 1 87 ? 0.218 1.335 -8.894 1.00 90.44 87 TYR A O 1
ATOM 661 N N . GLY A 1 88 ? 2.078 1.694 -7.710 1.00 92.38 88 GLY A N 1
ATOM 662 C CA . GLY A 1 88 ? 2.471 0.279 -7.753 1.00 92.38 88 GLY A CA 1
ATOM 663 C C . GLY A 1 88 ? 1.470 -0.592 -6.991 1.00 92.38 88 GLY A C 1
ATOM 664 O O . GLY A 1 88 ? 0.945 -1.579 -7.508 1.00 92.38 88 GLY A O 1
ATOM 665 N N . LEU A 1 89 ? 1.139 -0.162 -5.776 1.00 96.31 89 LEU A N 1
ATOM 666 C CA . LEU A 1 89 ? 0.090 -0.730 -4.942 1.00 96.31 89 LEU A CA 1
ATOM 667 C C . LEU A 1 89 ? -0.724 0.390 -4.300 1.00 96.31 89 LEU A C 1
ATOM 669 O O . LEU A 1 89 ? -0.157 1.350 -3.785 1.00 96.31 89 LEU A O 1
ATOM 673 N N . ILE A 1 90 ? -2.044 0.240 -4.273 1.00 96.88 90 ILE A N 1
ATOM 674 C CA . ILE A 1 90 ? -2.932 1.089 -3.482 1.00 96.88 90 ILE A CA 1
ATOM 675 C C . ILE A 1 90 ? -3.895 0.256 -2.639 1.00 96.88 90 ILE A C 1
ATOM 677 O O . ILE A 1 90 ? -4.505 -0.693 -3.133 1.00 96.88 90 ILE A O 1
ATOM 681 N N . ALA A 1 91 ? -4.035 0.638 -1.370 1.00 97.56 91 ALA A N 1
ATOM 682 C CA . ALA A 1 91 ? -5.064 0.136 -0.471 1.00 97.56 91 ALA A CA 1
ATOM 683 C C . ALA A 1 91 ? -5.998 1.272 -0.037 1.00 97.56 91 ALA A C 1
ATOM 685 O O . ALA A 1 91 ? -5.555 2.244 0.568 1.00 97.56 91 ALA A O 1
ATOM 686 N N . GLU A 1 92 ? -7.286 1.136 -0.325 1.00 96.62 92 GLU A N 1
ATOM 687 C CA . GLU A 1 92 ? -8.342 2.051 0.098 1.00 96.62 92 GLU A CA 1
ATOM 688 C C . GLU A 1 92 ? -9.242 1.338 1.107 1.00 96.62 92 GLU A C 1
ATOM 690 O O . GLU A 1 92 ? -9.920 0.363 0.785 1.00 96.62 92 GLU A O 1
ATOM 695 N N . ILE A 1 93 ? -9.232 1.815 2.350 1.00 97.19 93 ILE A N 1
ATOM 696 C CA . ILE A 1 93 ? -10.011 1.262 3.454 1.00 97.19 93 ILE A CA 1
ATOM 697 C C . ILE A 1 93 ? -11.096 2.270 3.818 1.00 97.19 93 ILE A C 1
ATOM 699 O O . ILE A 1 93 ? -10.839 3.303 4.437 1.00 97.19 93 ILE A O 1
ATOM 703 N N . ASN A 1 94 ? -12.323 1.966 3.406 1.00 94.94 94 ASN A N 1
ATOM 704 C CA . ASN A 1 94 ? -13.463 2.876 3.479 1.00 94.94 94 ASN A CA 1
ATOM 705 C C . ASN A 1 94 ? -14.441 2.545 4.611 1.00 94.94 94 ASN A C 1
ATOM 707 O O . ASN A 1 94 ? -15.309 3.360 4.915 1.00 94.94 94 ASN A O 1
ATOM 711 N N . GLN A 1 95 ? -14.351 1.357 5.205 1.00 94.50 95 GLN A N 1
ATOM 712 C CA . GLN A 1 95 ? -15.197 0.913 6.312 1.00 94.50 95 GLN A CA 1
ATOM 713 C C . GLN A 1 95 ? -14.472 -0.179 7.103 1.00 94.50 95 GLN A C 1
ATOM 715 O O . GLN A 1 95 ? -13.588 -0.826 6.558 1.00 94.50 95 GLN A O 1
ATOM 720 N N . GLY A 1 96 ? -14.894 -0.396 8.353 1.00 94.06 96 GLY A N 1
ATOM 721 C CA . GLY A 1 96 ? -14.442 -1.506 9.191 1.00 94.06 96 GLY A CA 1
ATOM 722 C C . GLY A 1 96 ? -13.197 -1.163 9.997 1.00 94.06 96 GLY A C 1
ATOM 723 O O . GLY A 1 96 ? -12.529 -0.170 9.741 1.00 94.06 96 GLY A O 1
ATOM 724 N N . THR A 1 97 ? -12.926 -1.934 11.048 1.00 93.19 97 THR A N 1
ATOM 725 C CA . THR A 1 97 ? -11.846 -1.628 12.007 1.00 93.19 97 THR A CA 1
ATOM 726 C C . THR A 1 97 ? -10.880 -2.787 12.211 1.00 93.19 97 THR A C 1
ATOM 728 O O . THR A 1 97 ? -10.100 -2.781 13.159 1.00 93.19 97 THR A O 1
ATOM 731 N N . ASN A 1 98 ? -10.991 -3.831 11.392 1.00 95.00 98 ASN A N 1
ATOM 732 C CA . ASN A 1 98 ? -10.235 -5.064 11.563 1.00 95.00 98 ASN A CA 1
ATOM 733 C C . ASN A 1 98 ? -9.666 -5.512 10.217 1.00 95.00 98 ASN A C 1
ATOM 735 O O . ASN A 1 98 ? -10.100 -6.508 9.636 1.00 95.00 98 ASN A O 1
ATOM 739 N N . HIS A 1 99 ? -8.738 -4.712 9.699 1.00 98.06 99 HIS A N 1
ATOM 740 C CA . HIS A 1 99 ? -8.056 -4.970 8.440 1.00 98.06 99 HIS A CA 1
ATOM 741 C C . HIS A 1 99 ? -6.557 -5.066 8.685 1.00 98.06 99 HIS A C 1
ATOM 743 O O . HIS A 1 99 ? -5.934 -4.084 9.079 1.00 98.06 99 HIS A O 1
ATOM 749 N N . ASP A 1 100 ? -5.984 -6.235 8.420 1.00 98.56 100 ASP A N 1
ATOM 750 C CA . ASP A 1 100 ? -4.546 -6.459 8.511 1.00 98.56 100 ASP A CA 1
ATOM 751 C C . ASP A 1 100 ? -3.943 -6.581 7.113 1.00 98.56 100 ASP A C 1
ATOM 753 O O . ASP A 1 100 ? -4.410 -7.365 6.279 1.00 98.56 100 ASP A O 1
ATOM 757 N N . PHE A 1 101 ? -2.873 -5.829 6.866 1.00 98.62 101 PHE A N 1
ATOM 758 C CA . PHE A 1 101 ? -2.125 -5.849 5.615 1.00 98.62 101 PHE A CA 1
ATOM 759 C C . PHE A 1 101 ? -0.654 -6.173 5.866 1.00 98.62 101 PHE A C 1
ATOM 761 O O . PHE A 1 101 ? 0.021 -5.528 6.667 1.00 98.62 101 PHE A O 1
ATOM 768 N N . PHE A 1 102 ? -0.134 -7.135 5.115 1.00 98.69 102 PHE A N 1
ATOM 769 C CA . PHE A 1 102 ? 1.263 -7.546 5.127 1.00 98.69 102 PHE A CA 1
ATOM 770 C C . PHE A 1 102 ? 1.831 -7.363 3.722 1.00 98.69 102 PHE A C 1
ATOM 772 O O . PHE A 1 102 ? 1.586 -8.185 2.843 1.00 98.69 102 PHE A O 1
ATOM 779 N N . ILE A 1 103 ? 2.561 -6.272 3.507 1.00 98.62 103 ILE A N 1
ATOM 780 C CA . ILE A 1 103 ? 3.213 -5.931 2.240 1.00 98.62 103 ILE A CA 1
ATOM 781 C C . ILE A 1 103 ? 4.704 -6.203 2.422 1.00 98.62 103 ILE A C 1
ATOM 783 O O . ILE A 1 103 ? 5.438 -5.380 2.981 1.00 98.62 103 ILE A O 1
ATOM 787 N N . THR A 1 104 ? 5.150 -7.390 2.014 1.00 98.50 104 THR A N 1
ATOM 788 C CA . THR A 1 104 ? 6.495 -7.878 2.336 1.00 98.50 104 THR A CA 1
ATOM 789 C C . THR A 1 104 ? 7.282 -8.378 1.138 1.00 98.50 104 THR A C 1
ATOM 791 O O . THR A 1 104 ? 6.732 -9.018 0.253 1.00 98.50 104 THR A O 1
ATOM 794 N N . SER A 1 105 ? 8.596 -8.162 1.130 1.00 98.31 105 SER A N 1
ATOM 795 C CA . SER A 1 105 ? 9.501 -8.763 0.132 1.00 98.31 105 SER A CA 1
ATOM 796 C C . SER A 1 105 ? 9.117 -8.513 -1.332 1.00 98.31 105 SER A C 1
ATOM 798 O O . SER A 1 105 ? 9.450 -9.315 -2.196 1.00 98.31 105 SER A O 1
ATOM 800 N N . ASN A 1 106 ? 8.397 -7.434 -1.639 1.00 98.19 106 ASN A N 1
ATOM 801 C CA . ASN A 1 106 ? 8.047 -7.090 -3.015 1.00 98.19 106 ASN A CA 1
ATOM 802 C C . ASN A 1 106 ? 9.138 -6.218 -3.637 1.00 98.19 106 ASN A C 1
ATOM 804 O O . ASN A 1 106 ? 9.808 -5.452 -2.942 1.00 98.19 106 ASN A O 1
ATOM 808 N N . ARG A 1 107 ? 9.259 -6.272 -4.960 1.00 95.69 107 ARG A N 1
ATOM 809 C CA . ARG A 1 107 ? 9.960 -5.262 -5.750 1.00 95.69 107 ARG A CA 1
ATOM 810 C C . ARG A 1 107 ? 8.918 -4.340 -6.372 1.00 95.69 107 ARG A C 1
ATOM 812 O O . ARG A 1 107 ? 8.125 -4.800 -7.185 1.00 95.69 107 ARG A O 1
ATOM 819 N N . ILE A 1 108 ? 8.890 -3.071 -5.979 1.00 94.12 108 ILE A N 1
ATOM 820 C CA . ILE A 1 108 ? 7.839 -2.127 -6.382 1.00 94.12 108 ILE A CA 1
ATOM 821 C C . ILE A 1 108 ? 8.485 -0.896 -7.004 1.00 94.12 108 ILE A C 1
ATOM 823 O O . ILE A 1 108 ? 9.330 -0.259 -6.380 1.00 94.12 108 ILE A O 1
ATOM 827 N N . GLY A 1 109 ? 8.073 -0.557 -8.218 1.00 89.62 109 GLY A N 1
ATOM 828 C CA . GLY A 1 109 ? 8.565 0.606 -8.936 1.00 89.62 109 GLY A CA 1
ATOM 829 C C . GLY A 1 109 ? 9.332 0.280 -10.211 1.00 89.62 109 GLY A C 1
ATOM 830 O O . GLY A 1 109 ? 9.619 -0.883 -10.479 1.00 89.62 109 GLY A O 1
ATOM 831 N N . PRO A 1 110 ? 9.740 1.321 -10.949 1.00 86.81 110 PRO A N 1
ATOM 832 C CA . PRO A 1 110 ? 9.478 2.717 -10.609 1.00 86.81 110 PRO A CA 1
ATOM 833 C C . PRO A 1 110 ? 8.030 3.116 -10.943 1.00 86.81 110 PRO A C 1
ATOM 835 O O . PRO A 1 110 ? 7.503 2.713 -11.967 1.00 86.81 110 PRO A O 1
ATOM 838 N N . ASN A 1 111 ? 7.372 3.877 -10.069 1.00 87.25 111 ASN A N 1
ATOM 839 C CA . ASN A 1 111 ? 5.986 4.352 -10.210 1.00 87.25 111 ASN A CA 1
ATOM 840 C C . ASN A 1 111 ? 5.920 5.810 -9.755 1.00 87.25 111 ASN A C 1
ATOM 842 O O . ASN A 1 111 ? 6.824 6.242 -9.050 1.00 87.25 111 ASN A O 1
ATOM 846 N N . LEU A 1 112 ? 4.850 6.559 -10.049 1.00 87.44 112 LEU A N 1
ATOM 847 C CA . LEU A 1 112 ? 4.712 7.902 -9.464 1.00 87.44 112 LEU A CA 1
ATOM 848 C C . LEU A 1 112 ? 4.729 7.825 -7.928 1.00 87.44 112 LEU A C 1
ATOM 850 O O . LEU A 1 112 ? 5.486 8.550 -7.282 1.00 87.44 112 LEU A O 1
ATOM 854 N N . PHE A 1 113 ? 3.956 6.892 -7.365 1.00 91.69 113 PHE A N 1
ATOM 855 C CA . PHE A 1 113 ? 4.106 6.438 -5.987 1.00 91.69 113 PHE A CA 1
ATOM 856 C C . PHE A 1 113 ? 4.156 4.914 -5.923 1.00 91.69 113 PHE A C 1
ATOM 858 O O . PHE A 1 113 ? 3.348 4.224 -6.548 1.00 91.69 113 PHE A O 1
ATOM 865 N N . ASN A 1 114 ? 5.090 4.358 -5.155 1.00 94.06 114 ASN A N 1
ATOM 866 C CA . ASN A 1 114 ? 5.225 2.904 -5.084 1.00 94.06 114 ASN A CA 1
ATOM 867 C C . ASN A 1 114 ? 4.095 2.263 -4.270 1.00 94.06 114 ASN A C 1
ATOM 869 O O . ASN A 1 114 ? 3.466 1.314 -4.741 1.00 94.06 114 ASN A O 1
ATOM 873 N N . VAL A 1 115 ? 3.777 2.815 -3.100 1.00 96.88 115 VAL A N 1
ATOM 874 C CA . VAL A 1 115 ? 2.644 2.377 -2.280 1.00 96.88 115 VAL A CA 1
ATOM 875 C C . VAL A 1 115 ? 1.812 3.576 -1.845 1.00 96.88 115 VAL A C 1
ATOM 877 O O . VAL A 1 115 ? 2.339 4.533 -1.277 1.00 96.88 115 VAL A O 1
ATOM 880 N N . ARG A 1 116 ? 0.497 3.486 -2.052 1.00 96.75 116 ARG A N 1
ATOM 881 C CA . ARG A 1 116 ? -0.493 4.398 -1.479 1.00 96.75 116 ARG A CA 1
ATOM 882 C C . ARG A 1 116 ? -1.416 3.672 -0.507 1.00 96.75 116 ARG A C 1
ATOM 884 O O . ARG A 1 116 ? -1.835 2.544 -0.760 1.00 96.75 116 ARG A O 1
ATOM 891 N N . VAL A 1 117 ? -1.767 4.336 0.586 1.00 97.69 117 VAL A N 1
ATOM 892 C CA . VAL A 1 117 ? -2.784 3.849 1.523 1.00 97.69 117 VAL A CA 1
ATOM 893 C C . VAL A 1 117 ? -3.699 4.992 1.890 1.00 97.69 117 VAL A C 1
ATOM 895 O O . VAL A 1 117 ? -3.217 6.023 2.350 1.00 97.69 117 VAL A O 1
ATOM 898 N N . ASP A 1 118 ? -5.001 4.775 1.761 1.00 96.50 118 ASP A N 1
ATOM 899 C CA . ASP A 1 118 ? -5.995 5.705 2.263 1.00 96.50 118 ASP A CA 1
ATOM 900 C C . ASP A 1 118 ? -6.924 5.015 3.262 1.00 96.50 118 ASP A C 1
ATOM 902 O O . ASP A 1 118 ? -7.608 4.049 2.921 1.00 96.50 118 ASP A O 1
ATOM 906 N N . VAL A 1 119 ? -7.008 5.553 4.477 1.00 96.62 119 VAL A N 1
ATOM 907 C CA . VAL A 1 119 ? -7.991 5.145 5.488 1.00 96.62 119 VAL A CA 1
ATOM 908 C C . VAL A 1 119 ? -9.010 6.262 5.673 1.00 96.62 119 VAL A C 1
ATOM 910 O O . VAL A 1 119 ? -8.664 7.398 6.011 1.00 96.62 119 VAL A O 1
ATOM 913 N N . LYS A 1 120 ? -10.282 5.948 5.424 1.00 94.00 120 LYS A N 1
ATOM 914 C CA . LYS A 1 120 ? -11.374 6.925 5.348 1.00 94.00 120 LYS A CA 1
ATOM 915 C C . LYS A 1 120 ? -12.556 6.494 6.210 1.00 94.00 120 LYS A C 1
ATOM 917 O O . LYS A 1 120 ? -12.657 5.361 6.666 1.00 94.00 120 LYS A O 1
ATOM 922 N N . ASN A 1 121 ? -13.481 7.430 6.406 1.00 92.44 121 ASN A N 1
ATOM 923 C CA . ASN A 1 121 ? -14.806 7.209 7.007 1.00 92.44 121 ASN A CA 1
ATOM 924 C C . ASN A 1 121 ? -14.807 6.497 8.375 1.00 92.44 121 ASN A C 1
ATOM 926 O O . ASN A 1 121 ? -15.734 5.749 8.681 1.00 92.44 121 ASN A O 1
ATOM 930 N N . GLY A 1 122 ? -13.792 6.740 9.208 1.00 92.25 122 GLY A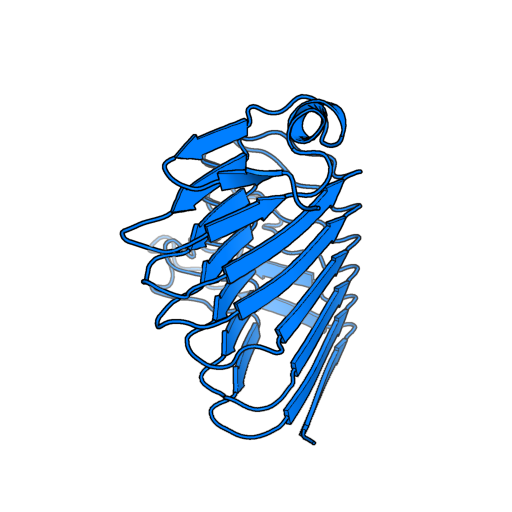 N 1
ATOM 931 C CA . GLY A 1 122 ? -13.711 6.132 10.537 1.00 92.25 122 GLY A CA 1
ATOM 932 C C . GLY A 1 122 ? -13.247 4.675 10.522 1.00 92.25 122 GLY A C 1
ATOM 933 O O . GLY A 1 122 ? -13.427 3.970 11.514 1.00 92.25 122 GLY A O 1
ATOM 934 N N . ALA A 1 123 ? -12.701 4.205 9.398 1.00 95.75 123 ALA A N 1
ATOM 935 C CA . ALA A 1 123 ? -12.139 2.871 9.298 1.00 95.75 123 ALA A CA 1
ATOM 936 C C . ALA A 1 123 ? -10.800 2.759 10.040 1.00 95.75 123 ALA A C 1
ATOM 938 O O . ALA A 1 123 ? -10.117 3.756 10.273 1.00 95.75 123 ALA A O 1
ATOM 939 N N . ALA A 1 124 ? -10.403 1.538 10.387 1.00 96.56 124 ALA A N 1
ATOM 940 C CA . ALA A 1 124 ? -9.120 1.282 11.020 1.00 96.56 124 ALA A CA 1
ATOM 941 C C . ALA A 1 124 ? -8.410 0.058 10.448 1.00 96.56 124 ALA A C 1
ATOM 943 O O . ALA A 1 124 ? -9.044 -0.951 10.133 1.00 96.56 124 ALA A O 1
ATOM 944 N N . ALA A 1 125 ? -7.087 0.145 10.341 1.00 97.75 125 ALA A N 1
ATOM 945 C CA . ALA A 1 125 ? -6.257 -0.916 9.792 1.00 97.75 125 ALA A CA 1
ATOM 946 C C . ALA A 1 125 ? -4.893 -1.007 10.487 1.00 97.75 125 ALA A C 1
ATOM 948 O O . ALA A 1 125 ? 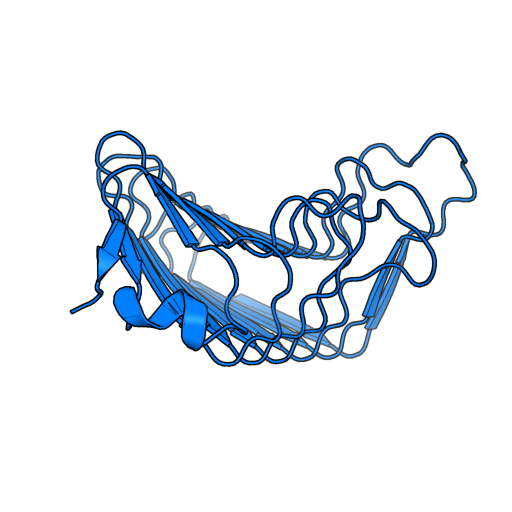-4.344 -0.009 10.960 1.00 97.75 125 ALA A O 1
ATOM 949 N N . ASN A 1 126 ? -4.322 -2.210 10.471 1.00 98.31 126 ASN A N 1
ATOM 950 C CA . ASN A 1 126 ? -2.920 -2.450 10.775 1.00 98.31 126 ASN A CA 1
ATOM 951 C C . ASN A 1 126 ? -2.185 -2.785 9.481 1.00 98.31 126 ASN A C 1
ATOM 953 O O . ASN A 1 126 ? -2.645 -3.603 8.681 1.00 98.31 126 ASN A O 1
ATOM 957 N N . MET A 1 127 ? -1.017 -2.188 9.279 1.00 98.50 127 MET A N 1
ATOM 958 C CA . MET A 1 127 ? -0.218 -2.435 8.090 1.00 98.50 127 MET A CA 1
ATOM 959 C C . MET A 1 127 ? 1.249 -2.655 8.419 1.00 98.50 127 MET A C 1
ATOM 961 O O . MET A 1 127 ? 1.885 -1.885 9.131 1.00 98.50 127 MET A O 1
ATOM 965 N N . ARG A 1 128 ? 1.826 -3.689 7.820 1.00 98.44 128 ARG A N 1
ATOM 966 C CA . ARG A 1 128 ? 3.257 -3.949 7.865 1.00 98.44 128 ARG A CA 1
ATOM 967 C C . ARG A 1 128 ? 3.845 -3.839 6.469 1.00 98.44 128 ARG A C 1
ATOM 969 O O . ARG A 1 128 ? 3.467 -4.607 5.589 1.00 98.44 128 ARG A O 1
ATOM 976 N N . VAL A 1 129 ? 4.781 -2.910 6.288 1.00 98.44 129 VAL A N 1
ATOM 977 C CA . VAL A 1 129 ? 5.505 -2.696 5.028 1.00 98.44 129 VAL A CA 1
ATOM 978 C C . VAL A 1 129 ? 6.978 -2.976 5.279 1.00 98.44 129 VAL A C 1
ATOM 980 O O . VAL A 1 129 ? 7.698 -2.125 5.799 1.00 98.44 129 VAL A O 1
ATOM 983 N N . THR A 1 130 ? 7.431 -4.193 4.987 1.00 98.19 130 THR A N 1
ATOM 984 C CA . THR A 1 130 ? 8.776 -4.625 5.398 1.00 98.19 130 THR A CA 1
ATOM 985 C C . THR A 1 130 ? 9.515 -5.397 4.330 1.00 98.19 130 THR A C 1
ATOM 987 O O . THR A 1 130 ? 8.920 -6.221 3.643 1.00 98.19 130 THR A O 1
ATOM 990 N N . GLN A 1 131 ? 10.835 -5.220 4.271 1.00 98.06 131 GLN A N 1
ATOM 991 C CA . GLN A 1 131 ? 11.714 -5.982 3.374 1.00 98.06 131 GLN A CA 1
ATOM 992 C C . GLN A 1 131 ? 11.400 -5.795 1.881 1.00 98.06 131 GLN A C 1
ATOM 994 O O . GLN A 1 131 ? 11.781 -6.630 1.070 1.00 98.06 131 GLN A O 1
ATOM 999 N N . ASN A 1 132 ? 10.704 -4.724 1.495 1.00 98.25 132 ASN A N 1
ATOM 1000 C CA . ASN A 1 132 ? 10.461 -4.414 0.090 1.00 98.25 132 ASN A CA 1
ATOM 1001 C C . ASN A 1 132 ? 11.670 -3.696 -0.520 1.00 98.25 132 ASN A C 1
ATOM 1003 O O . ASN A 1 132 ? 12.398 -2.970 0.160 1.00 98.25 132 ASN A O 1
ATOM 1007 N N . ILE A 1 133 ? 11.848 -3.870 -1.824 1.00 96.75 133 ILE A N 1
ATOM 1008 C CA . ILE A 1 133 ? 12.797 -3.115 -2.635 1.00 96.75 133 ILE A CA 1
ATOM 1009 C C . ILE A 1 133 ? 11.979 -2.134 -3.465 1.00 96.75 133 ILE A C 1
ATOM 1011 O O . ILE A 1 133 ? 11.309 -2.532 -4.420 1.00 96.75 133 ILE A O 1
ATOM 1015 N N . PHE A 1 134 ? 12.030 -0.857 -3.103 1.00 94.81 134 PHE A N 1
ATOM 1016 C CA . PHE A 1 134 ? 11.468 0.198 -3.930 1.00 94.81 134 PHE A CA 1
ATOM 1017 C C . PHE A 1 134 ? 12.497 0.589 -4.975 1.00 94.81 134 PHE A C 1
ATOM 1019 O O . PHE A 1 134 ? 13.651 0.819 -4.631 1.00 94.81 134 PHE A O 1
ATOM 1026 N N . THR A 1 135 ? 12.131 0.637 -6.248 1.00 88.25 135 THR A N 1
ATOM 1027 C CA . THR A 1 135 ? 13.067 1.068 -7.293 1.00 88.25 135 THR A CA 1
ATOM 1028 C C . THR A 1 135 ? 12.778 2.496 -7.727 1.00 88.25 135 THR A C 1
ATOM 1030 O O . THR A 1 135 ? 11.622 2.918 -7.787 1.00 88.25 135 THR A O 1
ATOM 1033 N N . ASP A 1 136 ? 13.845 3.215 -8.058 1.00 79.06 136 ASP A N 1
ATOM 1034 C CA . ASP A 1 136 ? 13.816 4.649 -8.310 1.00 79.06 136 ASP A CA 1
ATOM 1035 C C . ASP A 1 136 ? 13.870 5.016 -9.801 1.00 79.06 136 ASP A C 1
ATOM 1037 O O . ASP A 1 136 ? 14.508 4.328 -10.600 1.00 79.06 136 ASP A O 1
ATOM 1041 N N . ASN A 1 137 ? 13.255 6.146 -10.152 1.00 81.50 137 ASN A N 1
ATOM 1042 C CA . ASN A 1 137 ? 13.554 6.924 -11.344 1.00 81.50 137 ASN A CA 1
ATOM 1043 C C . ASN A 1 137 ? 13.266 8.433 -11.114 1.00 81.50 137 ASN A C 1
ATOM 1045 O O . ASN A 1 137 ? 12.837 8.875 -10.045 1.00 81.50 137 ASN A O 1
ATOM 1049 N N . ALA A 1 138 ? 13.496 9.263 -12.135 1.00 75.38 138 ALA A N 1
ATOM 1050 C CA . ALA A 1 138 ? 13.247 10.705 -12.039 1.00 75.38 138 ALA A CA 1
ATOM 1051 C C . ALA A 1 138 ? 11.757 11.081 -11.870 1.00 75.38 138 ALA A C 1
ATOM 1053 O O . ALA A 1 138 ? 11.472 12.143 -11.322 1.00 75.38 138 ALA A O 1
ATOM 1054 N N . GLY A 1 139 ? 10.829 10.237 -12.330 1.00 75.88 139 GLY A N 1
ATOM 1055 C CA . GLY A 1 139 ? 9.378 10.424 -12.232 1.00 75.88 139 GLY A CA 1
ATOM 1056 C C . GLY A 1 139 ? 8.761 9.965 -10.903 1.00 75.88 139 GLY A C 1
ATOM 1057 O O . GLY A 1 139 ? 7.664 10.409 -10.566 1.00 75.88 139 GLY A O 1
ATOM 1058 N N . THR A 1 140 ? 9.455 9.138 -10.112 1.00 84.38 140 THR A N 1
ATOM 1059 C CA . THR A 1 140 ? 8.988 8.698 -8.790 1.00 84.38 140 THR A CA 1
ATOM 1060 C C . THR A 1 140 ? 8.964 9.873 -7.812 1.00 84.38 140 THR A C 1
ATOM 1062 O O . THR A 1 140 ? 10.006 10.456 -7.483 1.00 84.38 140 THR A O 1
ATOM 1065 N N . SER A 1 141 ? 7.764 10.197 -7.323 1.00 88.81 141 SER A N 1
ATOM 1066 C CA . SER A 1 141 ? 7.522 11.255 -6.335 1.00 88.81 141 SER A CA 1
ATOM 1067 C C . SER A 1 141 ? 7.755 10.775 -4.905 1.00 88.81 141 SER A C 1
ATOM 1069 O O . SER A 1 141 ? 8.379 11.488 -4.123 1.00 88.81 141 SER A O 1
ATOM 1071 N N . GLY A 1 142 ? 7.310 9.563 -4.570 1.00 93.00 142 GLY A N 1
ATOM 1072 C CA . GLY A 1 142 ? 7.434 9.005 -3.223 1.00 93.00 142 GLY A CA 1
ATOM 1073 C C . GLY A 1 142 ? 7.382 7.482 -3.218 1.00 93.00 142 GLY A C 1
ATOM 1074 O O . GLY A 1 142 ? 6.730 6.865 -4.061 1.00 93.00 142 GLY A O 1
ATOM 1075 N N . ASP A 1 143 ? 8.048 6.860 -2.252 1.00 96.00 143 ASP A N 1
ATOM 1076 C CA . ASP A 1 143 ? 7.944 5.411 -2.073 1.00 96.00 143 ASP A CA 1
ATOM 1077 C C . ASP A 1 143 ? 6.662 5.057 -1.317 1.00 96.00 143 ASP A C 1
ATOM 1079 O O . ASP A 1 143 ? 5.956 4.123 -1.701 1.00 96.00 143 ASP A O 1
ATOM 1083 N N . LEU A 1 144 ? 6.321 5.848 -0.297 1.00 97.38 144 LEU A N 1
ATOM 1084 C CA . LEU A 1 144 ? 5.082 5.714 0.463 1.00 97.38 144 LEU A CA 1
ATOM 1085 C C . LEU A 1 144 ? 4.305 7.029 0.453 1.00 97.38 144 LEU A C 1
ATOM 1087 O O . LEU A 1 144 ? 4.865 8.080 0.759 1.00 97.38 144 LEU A O 1
ATOM 1091 N N . LEU A 1 145 ? 3.006 6.938 0.182 1.00 97.25 145 LEU A N 1
ATOM 1092 C CA . LEU A 1 145 ? 2.052 8.033 0.300 1.00 97.25 145 LEU A CA 1
ATOM 1093 C C . LEU A 1 145 ? 0.838 7.577 1.117 1.00 97.25 145 LEU A C 1
ATOM 1095 O O . LEU A 1 145 ? 0.013 6.800 0.637 1.00 97.25 145 LEU A O 1
ATOM 1099 N N . ILE A 1 146 ? 0.738 8.031 2.363 1.00 97.69 146 ILE A N 1
ATOM 1100 C CA . ILE A 1 146 ? -0.182 7.468 3.355 1.00 97.69 146 ILE A CA 1
ATOM 1101 C C . ILE A 1 146 ? -1.126 8.544 3.893 1.00 97.69 146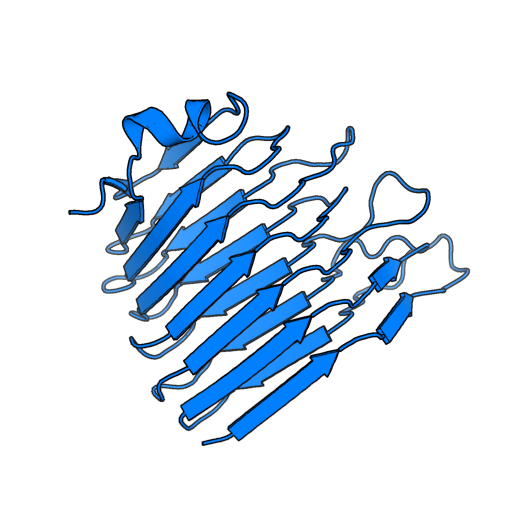 ILE A C 1
ATOM 1103 O O . ILE A 1 146 ? -0.679 9.554 4.441 1.00 97.69 146 ILE A O 1
ATOM 1107 N N . TYR A 1 147 ? -2.431 8.289 3.799 1.00 95.94 147 TYR A N 1
ATOM 1108 C CA . TYR A 1 147 ? -3.494 9.185 4.241 1.00 95.94 147 TYR A CA 1
ATOM 1109 C C . TYR A 1 147 ? -4.436 8.532 5.259 1.00 95.94 147 TYR A C 1
ATOM 1111 O O . TYR A 1 147 ? -4.908 7.412 5.069 1.00 95.94 147 TYR A O 1
ATOM 1119 N N . SER A 1 148 ? -4.768 9.273 6.319 1.00 94.12 148 SER A N 1
ATOM 1120 C CA . SER A 1 148 ? -5.878 8.964 7.237 1.00 94.12 148 SER A CA 1
ATOM 1121 C C . SER A 1 148 ? -6.777 10.196 7.366 1.00 94.12 148 SER A C 1
ATOM 1123 O O . SER A 1 148 ? -6.398 11.206 7.964 1.00 94.12 148 SER A O 1
ATOM 1125 N N . GLU A 1 149 ? -7.936 10.172 6.706 1.00 85.75 149 GLU A N 1
ATOM 1126 C CA . GLU A 1 149 ? -8.620 11.410 6.302 1.00 85.75 149 GLU A CA 1
ATOM 1127 C C . GLU A 1 149 ? -9.703 11.894 7.282 1.00 85.75 149 GLU A C 1
ATOM 1129 O O . GLU A 1 149 ? -9.883 13.099 7.455 1.00 85.75 149 GLU A O 1
ATOM 1134 N N . ASN A 1 150 ? -10.428 10.990 7.947 1.00 84.25 150 ASN A N 1
ATOM 1135 C CA . ASN A 1 150 ? -11.659 11.356 8.663 1.00 84.25 150 ASN A CA 1
ATOM 1136 C C . ASN A 1 150 ? -11.563 11.107 10.168 1.00 84.25 150 ASN A C 1
ATOM 1138 O O . ASN A 1 150 ? -10.848 10.209 10.608 1.00 84.25 150 ASN A O 1
ATOM 1142 N N . ALA A 1 151 ? -12.360 11.838 10.951 1.00 84.88 151 ALA A N 1
ATOM 1143 C CA . ALA A 1 151 ? -12.531 11.589 12.379 1.00 84.88 151 ALA A CA 1
ATOM 1144 C C . ALA A 1 151 ? -12.804 10.105 12.674 1.00 84.88 151 ALA A C 1
ATOM 1146 O O . ALA A 1 151 ? -13.703 9.500 12.089 1.00 84.88 151 ALA A O 1
ATOM 1147 N N . GLY A 1 152 ? -12.006 9.532 13.577 1.00 86.88 152 GLY A N 1
ATOM 1148 C CA . GLY A 1 152 ? -12.073 8.114 13.939 1.00 86.88 152 GLY A CA 1
ATOM 1149 C C . GLY A 1 152 ? -11.301 7.176 13.008 1.00 86.88 152 GLY A C 1
ATOM 1150 O O . GLY A 1 152 ? -11.249 5.988 13.300 1.00 86.88 152 GLY A O 1
ATOM 1151 N N . SER A 1 153 ? -10.705 7.680 11.919 1.00 95.62 153 SER A N 1
ATOM 1152 C CA . SER A 1 153 ? -9.870 6.861 11.032 1.00 95.62 153 SER A CA 1
ATOM 1153 C C . SER A 1 153 ? -8.517 6.607 11.687 1.00 95.62 153 SER A C 1
ATOM 1155 O O . SER A 1 153 ? -7.876 7.547 12.164 1.00 95.62 153 SER A O 1
ATOM 1157 N N . ASP A 1 154 ? -8.083 5.352 11.716 1.00 96.25 154 ASP A N 1
ATOM 1158 C CA . ASP A 1 154 ? -6.922 4.928 12.496 1.00 96.25 154 ASP A CA 1
ATOM 1159 C C . ASP A 1 154 ? -6.048 3.947 11.710 1.00 96.25 154 ASP A C 1
ATOM 1161 O O . ASP A 1 154 ? -6.470 2.842 11.378 1.00 96.25 154 ASP A O 1
ATOM 1165 N N . LEU A 1 155 ? -4.817 4.346 11.404 1.00 97.62 155 LEU A N 1
ATOM 1166 C CA . LEU A 1 155 ? -3.857 3.475 10.739 1.00 97.62 155 LEU A CA 1
ATOM 1167 C C . LEU A 1 155 ? -2.659 3.234 11.648 1.00 97.62 155 LEU A C 1
ATOM 1169 O O . LEU A 1 155 ? -1.913 4.164 11.945 1.00 97.62 155 LEU A O 1
ATOM 1173 N N . THR A 1 156 ? -2.436 1.984 12.040 1.00 98.12 156 THR A N 1
ATOM 1174 C CA . THR A 1 156 ? -1.218 1.583 12.753 1.00 98.12 156 THR A CA 1
ATOM 1175 C C . THR A 1 156 ? -0.260 0.881 11.795 1.00 98.12 156 THR A C 1
ATOM 1177 O O . THR A 1 156 ? -0.660 -0.022 11.063 1.00 98.12 156 THR A O 1
ATOM 1180 N N . MET A 1 157 ? 1.007 1.297 11.776 1.00 98.44 157 MET A N 1
ATOM 1181 C CA . MET A 1 157 ? 2.001 0.840 10.808 1.00 98.44 157 MET A CA 1
ATOM 1182 C C . MET A 1 157 ? 3.305 0.374 11.452 1.00 98.44 157 MET A C 1
ATOM 1184 O O . MET A 1 157 ? 3.848 1.042 12.329 1.00 98.44 157 MET A O 1
ATOM 1188 N N . SER A 1 158 ? 3.869 -0.707 10.917 1.00 97.94 158 SER A N 1
ATOM 1189 C CA . SER A 1 158 ? 5.262 -1.115 11.138 1.00 97.94 158 SER A CA 1
ATOM 1190 C C . SER A 1 158 ? 6.006 -1.099 9.803 1.00 97.94 158 SER A C 1
ATOM 1192 O O . SER A 1 158 ? 5.664 -1.861 8.894 1.00 97.94 158 SER A O 1
ATOM 1194 N N . ILE A 1 159 ? 7.020 -0.241 9.671 1.00 98.31 159 ILE A N 1
ATOM 1195 C CA . ILE A 1 159 ? 7.718 -0.002 8.399 1.00 98.31 159 ILE A CA 1
ATOM 1196 C C . ILE A 1 159 ? 9.229 -0.081 8.617 1.00 98.31 159 ILE A C 1
ATOM 1198 O O . ILE A 1 159 ? 9.822 0.810 9.221 1.00 98.31 159 ILE A O 1
ATOM 1202 N N . PHE A 1 160 ? 9.874 -1.137 8.124 1.00 97.31 160 PHE A N 1
ATOM 1203 C CA . PHE A 1 160 ? 11.313 -1.321 8.332 1.00 97.31 160 PHE A CA 1
ATOM 1204 C C . PHE A 1 160 ? 11.959 -2.293 7.349 1.00 97.31 160 PHE A C 1
ATOM 1206 O O . PHE A 1 160 ? 11.315 -3.179 6.779 1.00 97.31 160 PHE A O 1
ATOM 1213 N N . GLY A 1 161 ? 13.278 -2.163 7.207 1.00 97.00 161 GLY A N 1
ATOM 1214 C CA . GLY A 1 161 ? 14.097 -3.051 6.392 1.00 97.00 161 GLY A CA 1
ATOM 1215 C C . GLY A 1 161 ? 13.808 -2.932 4.899 1.00 97.00 161 GLY A C 1
ATOM 1216 O O . GLY A 1 161 ? 14.153 -3.845 4.156 1.00 97.00 161 GLY A O 1
ATOM 1217 N N . ASN A 1 162 ? 13.142 -1.860 4.459 1.00 98.00 162 ASN A N 1
ATOM 1218 C CA . ASN A 1 162 ? 12.918 -1.611 3.043 1.00 98.00 162 ASN A CA 1
ATOM 1219 C C . ASN A 1 162 ? 14.154 -0.934 2.434 1.00 98.00 162 ASN A C 1
ATOM 1221 O O . ASN A 1 162 ? 14.772 -0.063 3.050 1.00 98.00 162 ASN A O 1
ATOM 1225 N N . THR A 1 163 ? 14.488 -1.298 1.200 1.00 97.19 163 THR A N 1
ATOM 1226 C CA . THR A 1 163 ? 15.427 -0.531 0.377 1.00 97.19 163 THR A CA 1
ATOM 1227 C C . THR A 1 163 ? 14.635 0.565 -0.325 1.00 97.19 163 THR A C 1
ATOM 1229 O O . THR A 1 163 ? 14.058 0.328 -1.383 1.00 97.19 163 THR A O 1
ATOM 1232 N N . ALA A 1 164 ? 14.553 1.733 0.312 1.00 96.56 164 ALA A N 1
ATOM 1233 C CA . ALA A 1 164 ? 13.847 2.908 -0.191 1.00 96.56 164 ALA A CA 1
ATOM 1234 C C . ALA A 1 164 ? 14.815 3.923 -0.817 1.00 96.56 164 ALA A C 1
ATOM 1236 O O . ALA A 1 164 ? 16.001 3.958 -0.480 1.00 96.56 164 ALA A O 1
ATOM 1237 N N . HIS A 1 165 ? 14.305 4.747 -1.725 1.00 94.50 165 HIS A N 1
ATOM 1238 C CA . HIS A 1 165 ? 15.059 5.784 -2.435 1.00 94.50 165 HIS A CA 1
ATOM 1239 C C . HIS A 1 165 ? 14.350 7.142 -2.413 1.00 94.50 165 HIS A C 1
ATOM 1241 O O . HIS A 1 165 ? 14.996 8.177 -2.583 1.00 94.50 165 HIS A O 1
ATOM 1247 N N . LYS A 1 166 ? 13.030 7.151 -2.196 1.00 95.25 166 LYS A N 1
ATOM 1248 C CA . LYS A 1 166 ? 12.186 8.346 -2.235 1.00 95.25 166 LYS A CA 1
ATOM 1249 C C . LYS A 1 166 ? 11.477 8.574 -0.903 1.00 95.25 166 LYS A C 1
ATOM 1251 O O . LYS A 1 166 ? 11.436 7.669 -0.070 1.00 95.25 166 LYS A O 1
ATOM 1256 N N . PRO A 1 167 ? 10.946 9.788 -0.675 1.00 97.19 167 PRO A N 1
ATOM 1257 C CA . PRO A 1 167 ? 10.325 10.126 0.594 1.00 97.19 167 PRO A CA 1
ATOM 1258 C C . PRO A 1 167 ? 9.177 9.194 0.983 1.00 97.19 167 PRO A C 1
ATOM 1260 O O . PRO A 1 167 ? 8.490 8.619 0.131 1.00 97.19 167 PRO A O 1
ATOM 1263 N N . PHE A 1 168 ? 8.976 9.088 2.294 1.00 98.38 168 PHE A N 1
ATOM 1264 C CA . PHE A 1 168 ? 7.763 8.553 2.891 1.00 98.38 168 PHE A CA 1
ATOM 1265 C C . PHE A 1 168 ? 6.919 9.714 3.409 1.00 98.38 168 PHE A C 1
ATOM 1267 O O . PHE A 1 168 ? 7.344 10.437 4.314 1.00 98.38 168 PHE A O 1
ATOM 1274 N N . ASP A 1 169 ? 5.721 9.861 2.857 1.00 98.25 169 ASP A N 1
ATOM 1275 C CA . ASP A 1 169 ? 4.806 10.943 3.187 1.00 98.25 169 ASP A CA 1
ATOM 1276 C C . ASP A 1 169 ? 3.601 10.405 3.964 1.00 98.25 169 ASP A C 1
ATOM 1278 O O . ASP A 1 169 ? 2.867 9.537 3.490 1.00 98.25 169 ASP A O 1
ATOM 1282 N N . PHE A 1 170 ? 3.373 10.954 5.157 1.00 98.19 170 PHE A N 1
ATOM 1283 C CA . PHE A 1 170 ? 2.250 10.610 6.027 1.00 98.19 170 PHE A CA 1
ATOM 1284 C C . PHE A 1 170 ? 1.417 11.852 6.309 1.00 98.19 170 PHE A C 1
ATOM 1286 O O . PHE A 1 170 ? 1.911 12.837 6.861 1.00 98.19 170 PHE A O 1
ATOM 1293 N N . THR A 1 171 ? 0.137 11.812 5.962 1.00 97.00 171 THR A N 1
ATOM 1294 C CA . THR A 1 171 ? -0.771 12.943 6.142 1.00 97.00 171 THR A CA 1
ATOM 1295 C C . THR A 1 171 ? -2.057 12.503 6.815 1.00 97.00 171 THR A C 1
ATOM 1297 O O . THR A 1 171 ? -2.652 11.481 6.484 1.00 97.00 171 THR A O 1
ATOM 1300 N N . THR A 1 172 ? -2.526 13.320 7.747 1.00 95.56 172 THR A N 1
ATOM 1301 C CA . THR A 1 172 ? -3.849 13.162 8.351 1.00 95.56 172 THR A CA 1
ATOM 1302 C C . THR A 1 172 ? -4.676 14.428 8.170 1.00 95.56 172 THR A C 1
ATOM 1304 O O . THR A 1 172 ? -4.134 15.534 8.216 1.00 95.56 172 THR A O 1
ATOM 1307 N N . ASN A 1 173 ? -5.987 14.261 7.989 1.00 87.56 173 ASN A N 1
ATOM 1308 C CA . ASN A 1 173 ? -6.970 15.350 7.987 1.00 87.56 173 ASN A CA 1
ATOM 1309 C C . ASN A 1 173 ? -7.845 15.282 9.262 1.00 87.56 173 ASN A C 1
ATOM 1311 O O . ASN A 1 173 ? -7.585 14.479 10.160 1.00 87.56 173 ASN A O 1
ATOM 1315 N N . SER A 1 174 ? -8.836 16.176 9.392 1.00 71.75 174 SER A N 1
ATOM 1316 C CA . SER A 1 174 ? -9.594 16.476 10.623 1.00 71.75 174 SER A CA 1
ATOM 1317 C C . SER A 1 174 ? -10.093 15.253 11.420 1.00 71.75 174 SER A C 1
ATOM 1319 O O . SER A 1 174 ? -11.226 14.802 11.261 1.00 71.75 174 SER A O 1
ATOM 1321 N N . GLY A 1 175 ? -9.265 14.791 12.364 1.00 82.31 175 GLY A N 1
ATOM 1322 C CA . GLY A 1 175 ? -9.590 13.762 13.358 1.00 82.31 175 GLY A CA 1
ATOM 1323 C C . GLY A 1 175 ? -9.099 12.344 13.040 1.00 82.31 175 GLY A C 1
ATOM 1324 O O . GLY A 1 175 ? -9.401 11.437 13.818 1.00 82.31 175 GLY A O 1
ATOM 1325 N N . GLY A 1 176 ? -8.370 12.148 11.937 1.00 94.50 176 GLY A N 1
ATOM 1326 C CA . GLY A 1 176 ? -7.649 10.905 11.666 1.00 94.50 176 GLY A CA 1
ATOM 1327 C C . GLY A 1 176 ? -6.369 10.790 12.499 1.00 94.50 176 GLY A C 1
ATOM 1328 O O . GLY A 1 176 ? -5.867 11.776 13.049 1.00 94.50 176 GLY A O 1
ATOM 1329 N N . ILE A 1 177 ? -5.833 9.579 12.600 1.00 96.69 177 ILE A N 1
ATOM 1330 C CA . ILE A 1 177 ? -4.547 9.304 13.244 1.00 96.69 177 ILE A CA 1
ATOM 1331 C C . ILE A 1 177 ? -3.763 8.261 12.448 1.00 96.69 177 ILE A C 1
ATOM 1333 O O . ILE A 1 177 ? -4.331 7.300 11.922 1.00 96.69 177 ILE A O 1
ATOM 1337 N N . ILE A 1 178 ? -2.449 8.464 12.369 1.00 98.31 178 ILE A N 1
ATOM 1338 C CA . ILE A 1 178 ? -1.494 7.459 11.902 1.00 98.31 178 ILE A CA 1
ATOM 1339 C C . ILE A 1 178 ? -0.509 7.196 13.044 1.00 98.31 178 ILE A C 1
ATOM 1341 O O . ILE A 1 178 ? 0.119 8.120 13.560 1.00 98.31 178 ILE A O 1
ATOM 1345 N N . ARG A 1 179 ? -0.379 5.934 13.446 1.00 98.25 179 ARG A N 1
ATOM 1346 C CA . ARG A 1 179 ? 0.590 5.455 14.436 1.00 98.25 179 ARG A CA 1
ATOM 1347 C C . ARG A 1 179 ? 1.672 4.672 13.726 1.00 98.25 179 ARG A C 1
ATOM 1349 O O . ARG A 1 179 ? 1.362 3.707 13.040 1.00 98.25 179 ARG A O 1
ATOM 1356 N N . ILE A 1 180 ? 2.929 5.049 13.902 1.00 98.44 180 ILE A N 1
ATOM 1357 C CA . ILE A 1 180 ? 4.055 4.377 13.249 1.00 98.44 180 ILE A CA 1
ATOM 1358 C C . ILE A 1 180 ? 4.988 3.839 14.323 1.00 98.44 180 ILE A C 1
ATOM 1360 O O . ILE A 1 180 ? 5.428 4.584 15.195 1.00 98.44 180 ILE A O 1
ATOM 1364 N N . GLN A 1 181 ? 5.268 2.542 14.278 1.00 97.69 181 GLN A N 1
ATOM 1365 C CA . GLN A 1 181 ? 6.272 1.928 15.134 1.00 97.69 181 GLN A CA 1
ATOM 1366 C C . GLN A 1 181 ? 7.655 2.503 14.810 1.00 97.69 181 GLN A C 1
ATOM 1368 O O . GLN A 1 181 ? 8.030 2.583 13.640 1.00 97.69 181 GLN A O 1
ATOM 1373 N N . ASP A 1 182 ? 8.401 2.867 15.855 1.00 94.44 182 ASP A N 1
ATOM 1374 C CA . ASP A 1 182 ? 9.756 3.419 15.771 1.00 94.44 182 ASP A CA 1
ATOM 1375 C C . ASP A 1 182 ? 9.843 4.634 14.828 1.00 94.44 182 ASP A C 1
ATOM 1377 O O . ASP A 1 182 ? 10.759 4.752 14.015 1.00 94.44 182 ASP A O 1
ATOM 1381 N N . LEU A 1 183 ? 8.877 5.559 14.925 1.00 97.25 183 LEU A N 1
ATOM 1382 C CA . LEU A 1 183 ? 8.765 6.732 14.049 1.00 97.25 183 LEU A CA 1
ATOM 1383 C C . LEU A 1 183 ? 10.057 7.565 14.005 1.00 97.25 183 LEU A C 1
ATOM 1385 O O . LEU A 1 183 ? 10.435 8.049 12.940 1.00 97.25 183 LEU A O 1
ATOM 1389 N N . SER A 1 184 ? 10.759 7.710 15.134 1.00 96.31 184 SER A N 1
ATOM 1390 C CA . SER A 1 184 ? 12.040 8.432 15.197 1.00 96.31 184 SER A CA 1
ATOM 1391 C C . SER A 1 184 ? 13.146 7.774 14.374 1.00 96.31 184 SER A C 1
ATOM 1393 O O . SER A 1 184 ? 14.006 8.473 13.843 1.00 96.31 184 SER A O 1
ATOM 1395 N N . ASP A 1 185 ? 13.102 6.450 14.244 1.00 96.88 185 ASP A N 1
ATOM 1396 C CA . ASP A 1 185 ? 14.100 5.652 13.534 1.00 96.88 185 ASP A CA 1
ATOM 1397 C C . ASP A 1 185 ? 13.619 5.244 12.134 1.00 96.88 185 ASP A C 1
ATOM 1399 O O . ASP A 1 185 ? 14.353 4.592 11.392 1.00 96.88 185 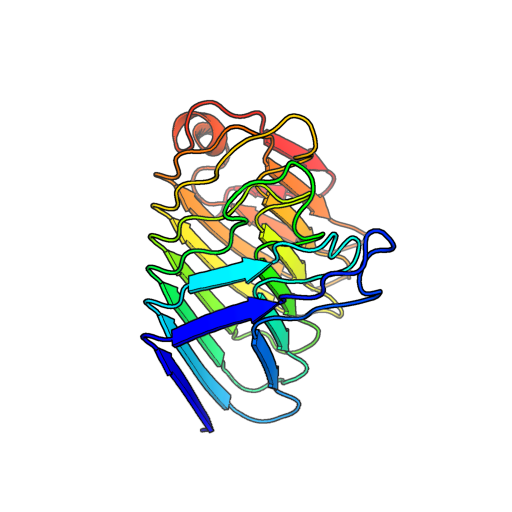ASP A O 1
ATOM 1403 N N . LEU A 1 186 ? 12.413 5.660 11.726 1.00 97.81 186 LEU A N 1
ATOM 1404 C CA . LEU A 1 186 ? 11.785 5.258 10.467 1.00 97.81 186 LEU A CA 1
ATOM 1405 C C . LEU A 1 186 ? 12.677 5.528 9.251 1.00 97.81 186 LEU A C 1
ATOM 1407 O O . LEU A 1 186 ? 12.802 4.669 8.380 1.00 97.81 186 LEU A O 1
ATOM 1411 N N . SER A 1 187 ? 13.324 6.694 9.202 1.00 97.88 187 SER A N 1
ATOM 1412 C CA . SER A 1 187 ? 14.266 7.038 8.131 1.00 97.88 187 SER A CA 1
ATOM 1413 C C . SER A 1 187 ? 15.460 6.077 8.114 1.00 97.88 187 SER A C 1
ATOM 1415 O O . SER A 1 187 ? 15.736 5.440 7.097 1.00 97.88 187 SER A O 1
ATOM 1417 N N . ALA A 1 188 ? 16.130 5.894 9.257 1.00 97.38 188 ALA A N 1
ATOM 1418 C CA . ALA A 1 188 ? 17.295 5.016 9.378 1.00 97.38 188 ALA A CA 1
ATOM 1419 C C . ALA A 1 188 ? 16.957 3.552 9.046 1.00 97.38 188 ALA A C 1
ATOM 1421 O O . ALA A 1 188 ? 17.713 2.876 8.348 1.00 97.38 188 ALA A O 1
ATOM 1422 N N . ASN A 1 189 ? 15.779 3.091 9.466 1.00 95.44 189 ASN A N 1
ATOM 1423 C CA . ASN A 1 189 ? 15.273 1.744 9.219 1.00 95.44 189 ASN A CA 1
ATOM 1424 C C . ASN A 1 189 ? 14.925 1.478 7.746 1.00 95.44 189 ASN A C 1
ATOM 1426 O O . ASN A 1 189 ? 14.683 0.326 7.380 1.00 95.44 189 ASN A O 1
ATOM 1430 N N . ASN A 1 190 ? 14.881 2.518 6.907 1.00 97.50 190 ASN A N 1
ATOM 1431 C CA . ASN A 1 190 ? 14.474 2.443 5.507 1.00 97.50 190 ASN A CA 1
ATOM 1432 C C . ASN A 1 190 ? 15.427 3.245 4.608 1.00 97.50 190 ASN A C 1
ATOM 1434 O O . ASN A 1 190 ? 15.007 4.080 3.815 1.00 97.50 190 ASN A O 1
ATOM 1438 N N . ASN A 1 191 ? 16.729 2.978 4.733 1.00 96.25 191 ASN A N 1
ATOM 1439 C CA . ASN A 1 191 ? 17.779 3.513 3.854 1.00 96.25 191 ASN A CA 1
ATOM 1440 C C . ASN A 1 191 ? 17.967 5.046 3.901 1.00 96.25 191 ASN A C 1
ATOM 1442 O O . ASN A 1 191 ? 18.443 5.654 2.946 1.00 96.25 191 ASN A O 1
ATOM 1446 N N . GLY A 1 192 ? 17.612 5.683 5.018 1.00 97.19 192 GLY A N 1
ATOM 1447 C CA . GLY A 1 192 ? 17.871 7.106 5.252 1.00 97.19 192 GLY A CA 1
ATOM 1448 C C . GLY A 1 192 ? 16.992 8.057 4.440 1.00 97.19 192 GLY A C 1
ATOM 1449 O O . GLY A 1 192 ? 17.336 9.232 4.310 1.00 97.19 192 GLY A O 1
ATOM 1450 N N . VAL A 1 193 ? 15.872 7.582 3.884 1.00 96.62 193 VAL A N 1
ATOM 1451 C CA . VAL A 1 193 ? 14.953 8.434 3.116 1.00 96.62 193 VAL A CA 1
ATOM 1452 C C . VAL A 1 193 ? 14.302 9.499 3.993 1.00 96.62 193 VAL A C 1
ATOM 1454 O O . VAL A 1 193 ? 14.145 9.336 5.207 1.00 96.62 193 VAL A O 1
ATOM 1457 N N . THR A 1 194 ? 13.905 10.609 3.377 1.00 97.94 194 THR A N 1
ATOM 1458 C CA . THR A 1 194 ? 13.148 11.657 4.065 1.00 97.94 194 THR A CA 1
ATOM 1459 C C . THR A 1 194 ? 11.793 11.125 4.528 1.00 97.94 194 THR A C 1
ATOM 1461 O O . THR A 1 194 ? 11.097 10.441 3.781 1.00 97.94 194 THR A O 1
ATOM 1464 N N . VAL A 1 195 ? 11.411 11.477 5.755 1.00 98.44 195 VAL A N 1
ATOM 1465 C CA . VAL A 1 195 ? 10.095 11.188 6.329 1.00 98.44 195 VAL A CA 1
ATOM 1466 C C . VAL A 1 195 ? 9.379 12.512 6.543 1.00 98.44 195 VAL A C 1
ATOM 1468 O O . VAL A 1 195 ? 9.834 13.336 7.337 1.00 98.44 195 VAL A O 1
ATOM 1471 N N . ASN A 1 196 ? 8.262 12.711 5.850 1.00 98.31 196 ASN A N 1
ATOM 1472 C CA . ASN A 1 196 ? 7.430 13.897 5.995 1.00 98.31 196 ASN A CA 1
ATOM 1473 C C . ASN A 1 196 ? 6.130 13.525 6.704 1.00 98.31 196 ASN A C 1
ATOM 1475 O O . ASN A 1 196 ? 5.438 12.585 6.316 1.00 98.31 196 ASN A O 1
ATOM 1479 N N . THR A 1 197 ? 5.772 14.286 7.735 1.00 97.44 197 THR A N 1
ATOM 1480 C CA . THR A 1 197 ? 4.552 14.051 8.514 1.00 97.44 197 THR A CA 1
ATOM 1481 C C . THR A 1 197 ? 3.717 15.317 8.608 1.00 97.44 197 THR A C 1
ATOM 1483 O O . THR A 1 197 ? 4.237 16.369 8.982 1.00 97.44 197 THR A O 1
ATOM 1486 N N . THR A 1 198 ? 2.417 15.208 8.344 1.00 96.50 198 THR A N 1
ATOM 1487 C CA . THR A 1 198 ? 1.448 16.300 8.502 1.00 96.50 198 THR A CA 1
ATOM 1488 C C . THR A 1 198 ? 0.254 15.851 9.348 1.00 96.50 198 THR A C 1
ATOM 1490 O O . THR A 1 198 ? -0.379 14.829 9.074 1.00 96.50 198 THR A O 1
ATOM 1493 N N . GLY A 1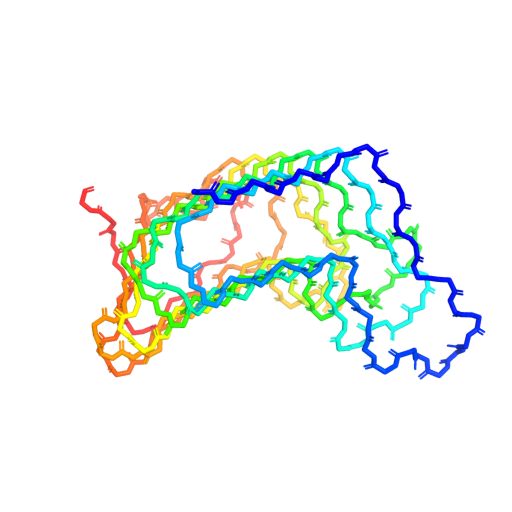 199 ? -0.087 16.646 10.365 1.00 94.94 199 GLY A N 1
ATOM 1494 C CA . GLY A 1 199 ? -1.203 16.382 11.276 1.00 94.94 199 GLY A CA 1
ATOM 1495 C C . GLY A 1 199 ? -0.851 15.404 12.406 1.00 94.94 199 GLY A C 1
ATOM 1496 O O . GLY A 1 199 ? 0.260 15.425 12.927 1.00 94.94 199 GLY A O 1
ATOM 1497 N N . ASN A 1 200 ? -1.812 14.582 12.824 1.00 95.75 200 ASN A N 1
ATOM 1498 C CA . ASN A 1 200 ? -1.705 13.643 13.938 1.00 95.75 200 ASN A CA 1
ATOM 1499 C C . ASN A 1 200 ? -1.021 12.326 13.525 1.00 95.75 200 ASN A C 1
ATOM 1501 O O . ASN A 1 200 ? -1.644 11.263 13.458 1.00 95.75 200 ASN A O 1
ATOM 1505 N N . VAL A 1 201 ? 0.272 12.424 13.223 1.00 97.44 201 VAL A N 1
ATOM 1506 C CA . VAL A 1 201 ? 1.159 11.279 12.997 1.00 97.44 201 VAL A CA 1
ATOM 1507 C C . VAL A 1 201 ? 2.036 11.116 14.230 1.00 97.44 201 VAL A C 1
ATOM 1509 O O . VAL A 1 201 ? 2.762 12.037 14.604 1.00 97.44 201 VAL A O 1
ATOM 1512 N N . VAL A 1 202 ? 1.944 9.967 14.891 1.00 97.38 202 VAL A N 1
ATOM 1513 C CA . VAL A 1 202 ? 2.576 9.741 16.197 1.00 97.38 202 VAL A CA 1
ATOM 1514 C C . VAL A 1 202 ? 3.278 8.392 16.246 1.00 97.38 202 VAL A C 1
ATOM 1516 O O . VAL A 1 202 ? 3.015 7.504 15.435 1.00 97.38 202 VAL A O 1
ATOM 1519 N N . ASN A 1 203 ? 4.169 8.219 17.220 1.00 97.25 203 ASN A N 1
ATOM 1520 C CA . ASN A 1 203 ? 4.751 6.910 17.479 1.00 97.25 203 ASN A CA 1
ATOM 1521 C C . ASN A 1 203 ? 3.662 5.938 17.957 1.00 97.25 203 ASN A C 1
ATOM 1523 O O . ASN A 1 203 ? 2.817 6.308 18.779 1.00 97.25 203 ASN A O 1
ATOM 1527 N N . ALA A 1 204 ? 3.681 4.705 17.454 1.00 92.88 204 ALA A N 1
ATOM 1528 C CA . ALA A 1 204 ? 2.840 3.642 17.990 1.00 92.88 204 ALA A CA 1
ATOM 1529 C C . ALA A 1 204 ? 3.250 3.316 19.446 1.00 92.88 204 ALA A C 1
ATOM 1531 O O . ALA A 1 204 ? 4.426 3.481 19.788 1.00 92.88 204 ALA A O 1
ATOM 1532 N N . PRO A 1 205 ? 2.298 2.927 20.313 1.00 79.56 205 PRO A N 1
ATOM 1533 C CA . PRO A 1 205 ? 2.593 2.488 21.677 1.00 79.56 205 PRO A CA 1
ATOM 1534 C C . PRO A 1 205 ? 3.368 1.166 21.728 1.00 79.56 205 PRO A C 1
ATOM 1536 O O . PRO A 1 205 ? 3.292 0.385 20.752 1.00 79.56 205 PRO A O 1
#

Foldseek 3Di:
DAEEEDAQEEFEADDPDQVFDAEAEREEDEDQEAEYEEEAAHYEFWYPGQNVAYESYEAHYNYQYAYEYEHEHYEQEYPDDDETHQESYEYEAADHAHYEYEAEQYEFDDYLERYEYEFHDLYHYEYEHAHYEYDDDPNHAAPADYEYEDANGEYEYEYFHYQTDEEHEEEYYDHGAYEYAPVVCRCVRHVNYHYHYYDHYYHDD